Protein AF-A0A1V2LUN6-F1 (afdb_monomer)

Solvent-accessible surface area (backbone atoms only — not comparable to full-atom values): 18815 Å² total; per-residue (Å²): 131,56,58,69,57,52,52,53,51,55,50,52,64,47,62,50,84,57,103,71,59,66,76,79,52,73,69,54,52,42,54,49,41,72,69,35,51,93,45,39,68,64,52,46,60,59,42,63,78,78,48,79,84,46,74,66,47,51,52,52,54,56,70,62,39,87,46,67,69,52,40,52,53,49,52,50,50,35,55,78,66,47,43,57,61,49,49,68,56,48,30,50,50,46,50,50,28,48,76,67,71,34,41,67,63,39,48,54,52,51,51,58,52,52,64,74,57,75,86,69,86,86,81,82,86,74,98,68,80,97,75,86,82,85,76,70,64,59,46,64,73,60,50,49,52,53,49,52,49,50,49,73,74,48,77,83,66,85,74,84,70,85,80,78,72,91,60,78,38,43,64,44,51,33,55,50,47,65,66,37,56,74,70,52,34,54,54,50,48,52,50,28,58,76,70,70,50,49,44,39,66,48,44,49,49,61,40,60,80,71,56,59,53,76,54,47,33,60,55,41,47,36,46,65,76,8,47,70,59,47,55,51,51,51,55,48,39,70,37,84,93,44,76,25,74,68,45,50,75,52,47,64,93,64,95,41,73,65,58,55,52,47,53,48,49,55,55,48,50,60,36,49,57,52,37,74,82,40,100,50,60,64,71,45,52,54,46,32,51,56,37,49,51,52,54,52,54,51,42,35,74,77,63,79,40,71,83,90,43,91,63,66,60,56,63,77,76,107

pLDDT: mean 75.13, std 18.51, range [31.98, 96.19]

Structure (mmCIF, N/CA/C/O backbone):
data_AF-A0A1V2LUN6-F1
#
_entry.id   AF-A0A1V2LUN6-F1
#
loop_
_atom_site.group_PDB
_atom_site.id
_atom_site.type_symbol
_atom_site.label_atom_id
_atom_site.label_alt_id
_atom_site.label_comp_id
_atom_site.label_asym_id
_atom_site.label_entity_id
_atom_site.label_seq_id
_atom_site.pdbx_PDB_ins_code
_atom_site.Cartn_x
_atom_site.Cartn_y
_atom_site.Cartn_z
_atom_site.occupancy
_atom_site.B_iso_or_equiv
_atom_site.auth_seq_id
_atom_site.auth_comp_id
_atom_site.auth_asym_id
_atom_site.auth_atom_id
_atom_site.pdbx_PDB_model_num
ATOM 1 N N . MET A 1 1 ? 11.572 20.649 -30.653 1.00 64.19 1 MET A N 1
ATOM 2 C CA . MET A 1 1 ? 11.922 19.323 -31.191 1.00 64.19 1 MET A CA 1
ATOM 3 C C . MET A 1 1 ? 10.879 18.353 -30.680 1.00 64.19 1 MET A C 1
ATOM 5 O O . MET A 1 1 ? 10.645 18.338 -29.474 1.00 64.19 1 MET A O 1
ATOM 9 N N . SER A 1 2 ? 10.177 17.657 -31.567 1.00 84.38 2 SER A N 1
ATOM 10 C CA . SER A 1 2 ? 9.172 16.668 -31.167 1.00 84.38 2 SER A CA 1
ATOM 11 C C . SER A 1 2 ? 9.845 15.475 -30.476 1.00 84.38 2 SER A C 1
ATOM 13 O O . SER A 1 2 ? 11.037 15.225 -30.663 1.00 84.38 2 SER A O 1
ATOM 15 N N . LYS A 1 3 ? 9.105 14.717 -29.661 1.00 83.81 3 LYS A N 1
ATOM 16 C CA . LYS A 1 3 ? 9.668 13.525 -29.005 1.00 83.81 3 LYS A CA 1
ATOM 17 C C . LYS A 1 3 ? 10.112 12.452 -30.008 1.00 83.81 3 LYS A C 1
ATOM 19 O O . LYS A 1 3 ? 11.124 11.794 -29.787 1.00 83.81 3 LYS A O 1
ATOM 24 N N . SER A 1 4 ? 9.427 12.357 -31.151 1.00 85.19 4 SER A N 1
ATOM 25 C CA . SER A 1 4 ? 9.839 11.500 -32.269 1.00 85.19 4 SER A CA 1
ATOM 26 C C . SER A 1 4 ? 11.165 11.962 -32.882 1.00 85.19 4 SER A C 1
ATOM 28 O O . SER A 1 4 ? 12.032 11.140 -33.145 1.00 85.19 4 SER A O 1
ATOM 30 N N . GLU A 1 5 ? 11.373 13.273 -33.044 1.00 86.62 5 GLU A N 1
ATOM 31 C CA . GLU A 1 5 ? 12.659 13.820 -33.509 1.00 86.62 5 GLU A CA 1
ATOM 32 C C . GLU A 1 5 ? 13.792 13.581 -32.500 1.00 86.62 5 GLU A C 1
ATOM 34 O O . GLU A 1 5 ? 14.932 13.364 -32.902 1.00 86.62 5 GLU A O 1
ATOM 39 N N . ILE A 1 6 ? 13.500 13.617 -31.191 1.00 86.12 6 ILE A N 1
ATOM 40 C CA . ILE A 1 6 ? 14.472 13.259 -30.144 1.00 86.12 6 ILE A CA 1
ATOM 41 C C . ILE A 1 6 ? 14.877 11.790 -30.288 1.00 86.12 6 ILE A C 1
ATOM 43 O O . ILE A 1 6 ? 16.068 11.490 -30.260 1.00 86.12 6 ILE A O 1
ATOM 47 N N . TYR A 1 7 ? 13.905 10.891 -30.460 1.00 88.88 7 TYR A N 1
ATOM 48 C CA . TYR A 1 7 ? 14.147 9.458 -30.615 1.00 88.88 7 TYR A CA 1
ATOM 49 C C . TYR A 1 7 ? 15.077 9.152 -31.790 1.00 88.88 7 TYR A C 1
ATOM 51 O O . TYR A 1 7 ? 16.134 8.552 -31.587 1.00 88.88 7 TYR A O 1
ATOM 59 N N . GLU A 1 8 ? 14.730 9.637 -32.984 1.00 89.75 8 GLU A N 1
ATOM 60 C CA . GLU A 1 8 ? 15.511 9.382 -34.196 1.00 89.75 8 GLU A CA 1
ATOM 61 C C . GLU A 1 8 ? 16.928 9.949 -34.083 1.00 89.75 8 GLU A C 1
ATOM 63 O O . GLU A 1 8 ? 17.898 9.230 -34.311 1.00 89.75 8 GLU A O 1
ATOM 68 N N . LYS A 1 9 ? 17.090 11.190 -33.601 1.00 86.88 9 LYS A N 1
ATOM 69 C CA . LYS A 1 9 ? 18.425 11.785 -33.419 1.00 86.88 9 LYS A CA 1
ATOM 70 C C . LYS A 1 9 ? 19.295 11.010 -32.434 1.00 86.88 9 LYS A C 1
ATOM 72 O O . LYS A 1 9 ? 20.497 10.871 -32.648 1.00 86.88 9 LYS A O 1
ATOM 77 N N . VAL A 1 10 ? 18.720 10.508 -31.340 1.00 86.62 10 VAL A N 1
ATOM 78 C CA . VAL A 1 10 ? 19.463 9.693 -30.366 1.00 86.62 10 VAL A CA 1
ATOM 79 C C . VAL A 1 10 ? 19.908 8.370 -31.000 1.00 86.62 10 VAL A C 1
ATOM 81 O O . VAL A 1 10 ? 21.040 7.935 -30.764 1.00 86.62 10 VAL A O 1
ATOM 84 N N . LEU A 1 11 ? 19.066 7.751 -31.836 1.00 87.06 11 LEU A N 1
ATOM 85 C CA . LEU A 1 11 ? 19.434 6.552 -32.589 1.00 87.06 11 LEU A CA 1
ATOM 86 C C . LEU A 1 11 ? 20.494 6.832 -33.657 1.00 87.06 11 LEU A C 1
ATOM 88 O O . LEU A 1 11 ? 21.428 6.042 -33.773 1.00 87.06 11 LEU A O 1
ATOM 92 N N . GLU A 1 12 ? 20.410 7.951 -34.377 1.00 86.69 12 GLU A N 1
ATOM 93 C CA . GLU A 1 12 ? 21.417 8.388 -35.352 1.00 86.69 12 GLU A CA 1
ATOM 94 C C . GLU A 1 12 ? 22.785 8.589 -34.691 1.00 86.69 12 GLU A C 1
ATOM 96 O O . GLU A 1 12 ? 23.781 8.033 -35.155 1.00 86.69 12 GLU A O 1
ATOM 101 N N . ILE A 1 13 ? 22.832 9.302 -33.557 1.00 82.75 13 ILE A N 1
ATOM 102 C CA . ILE A 1 13 ? 24.057 9.509 -32.766 1.00 82.75 13 ILE A CA 1
ATOM 103 C C . ILE A 1 13 ? 24.650 8.164 -32.323 1.00 82.75 13 ILE A C 1
ATOM 105 O O . ILE A 1 13 ? 25.866 7.972 -32.360 1.00 82.75 13 ILE A O 1
ATOM 109 N N . ARG A 1 14 ? 23.801 7.210 -31.927 1.00 78.75 14 ARG A N 1
ATOM 110 C CA . ARG A 1 14 ? 24.228 5.857 -31.546 1.00 78.75 14 ARG A CA 1
ATOM 111 C C . ARG A 1 14 ? 24.680 5.018 -32.747 1.00 78.75 14 ARG A C 1
ATOM 113 O O . ARG A 1 14 ? 25.556 4.170 -32.594 1.00 78.75 14 ARG A O 1
ATOM 120 N N . ALA A 1 15 ? 24.099 5.238 -33.923 1.00 76.31 15 ALA A N 1
ATOM 121 C CA . ALA A 1 15 ? 24.387 4.502 -35.150 1.00 76.31 15 ALA A CA 1
ATOM 122 C C . ALA A 1 15 ? 25.680 4.950 -35.850 1.00 76.31 15 ALA A C 1
ATOM 124 O O . ALA A 1 15 ? 26.105 4.277 -36.793 1.00 76.31 15 ALA A O 1
ATOM 125 N N . VAL A 1 16 ? 26.320 6.040 -35.401 1.00 73.75 16 VAL A N 1
ATOM 126 C CA . VAL A 1 16 ? 27.603 6.509 -35.943 1.00 73.75 16 VAL A CA 1
ATOM 127 C C . VAL A 1 16 ? 28.640 5.385 -35.864 1.00 73.75 16 VAL A C 1
ATOM 129 O O . VAL A 1 16 ? 29.137 5.016 -34.797 1.00 73.75 16 VAL A O 1
ATOM 132 N N . LYS A 1 17 ? 28.964 4.823 -37.032 1.00 53.59 17 LYS A N 1
ATOM 133 C CA . LYS A 1 17 ? 29.963 3.766 -37.190 1.00 53.59 17 LYS A CA 1
ATOM 134 C C . LYS A 1 17 ? 31.358 4.388 -37.153 1.00 53.59 17 LYS A C 1
ATOM 136 O O . LYS A 1 17 ? 31.702 5.213 -37.991 1.00 53.59 17 LYS A O 1
ATOM 141 N N . GLY A 1 18 ? 32.166 3.959 -36.192 1.00 63.72 18 GLY A N 1
ATOM 142 C CA . GLY A 1 18 ? 33.572 4.328 -36.044 1.00 63.72 18 GLY A CA 1
ATOM 143 C C . GLY A 1 18 ? 34.314 3.283 -35.205 1.00 63.72 18 GLY A C 1
ATOM 144 O O . GLY A 1 18 ? 33.678 2.365 -34.681 1.00 63.72 18 GLY A O 1
ATOM 145 N N . PRO A 1 19 ? 35.642 3.402 -35.031 1.00 60.81 19 PRO A N 1
ATOM 146 C CA . PRO A 1 19 ? 36.449 2.414 -34.302 1.00 60.81 19 PRO A CA 1
ATOM 147 C C . PRO A 1 19 ? 36.067 2.273 -32.815 1.00 60.81 19 PRO A C 1
ATOM 149 O O . PRO A 1 19 ? 36.469 1.310 -32.166 1.00 60.81 19 PRO A O 1
ATOM 152 N N . LYS A 1 20 ? 35.275 3.208 -32.268 1.00 64.62 20 LYS A N 1
ATOM 153 C CA . LYS A 1 20 ? 34.679 3.146 -30.926 1.00 64.62 20 LYS A CA 1
ATOM 154 C C . LYS A 1 20 ? 33.191 3.524 -31.001 1.00 64.62 20 LYS A C 1
ATOM 156 O O . LYS A 1 20 ? 32.881 4.708 -30.883 1.00 64.62 20 LYS A O 1
ATOM 161 N N . PRO A 1 21 ? 32.272 2.567 -31.226 1.00 69.75 21 PRO A N 1
ATOM 162 C CA . PRO A 1 21 ? 30.840 2.858 -31.197 1.00 69.75 21 PRO A CA 1
ATOM 163 C C . PRO A 1 21 ? 30.435 3.383 -29.814 1.00 69.75 21 PRO A C 1
ATOM 165 O O . PRO A 1 21 ? 30.920 2.893 -28.788 1.00 69.75 21 PRO A O 1
ATOM 168 N N . LEU A 1 22 ? 29.554 4.386 -29.783 1.00 75.69 22 LEU A N 1
ATOM 169 C CA . LEU A 1 22 ? 29.079 4.995 -28.544 1.00 75.69 22 LEU A CA 1
ATOM 170 C C . LEU A 1 22 ? 28.235 3.982 -27.756 1.00 75.69 22 LEU A C 1
ATOM 172 O O . LEU A 1 22 ? 27.120 3.646 -28.151 1.00 75.69 22 LEU A O 1
ATOM 176 N N . LYS A 1 23 ? 28.763 3.504 -26.626 1.00 78.50 23 LYS A N 1
ATOM 177 C CA . LYS A 1 23 ? 28.015 2.675 -25.674 1.00 78.50 23 LYS A CA 1
ATOM 178 C C . LYS A 1 23 ? 27.278 3.570 -24.693 1.00 78.50 23 LYS A C 1
ATOM 180 O O . LYS A 1 23 ? 27.888 4.439 -24.071 1.00 78.50 23 LYS A O 1
ATOM 185 N N . PHE A 1 24 ? 25.982 3.346 -24.530 1.00 83.25 24 PHE A N 1
ATOM 186 C CA . PHE A 1 24 ? 25.195 4.119 -23.581 1.00 83.25 24 PHE A CA 1
ATOM 187 C C . PHE A 1 24 ? 25.401 3.558 -22.174 1.00 83.25 24 PHE A C 1
ATOM 189 O O . PHE A 1 24 ? 25.200 2.372 -21.917 1.00 83.25 24 PHE A O 1
ATOM 196 N N . VAL A 1 25 ? 25.787 4.427 -21.240 1.00 80.62 25 VAL A N 1
ATOM 197 C CA . VAL A 1 25 ? 25.819 4.091 -19.809 1.00 80.62 25 VAL A CA 1
ATOM 198 C C . VAL A 1 25 ? 24.403 4.149 -19.213 1.00 80.62 25 VAL A C 1
ATOM 200 O O . VAL A 1 25 ? 23.530 4.800 -19.793 1.00 80.62 25 VAL A O 1
ATOM 203 N N . PRO A 1 26 ? 24.141 3.545 -18.034 1.00 77.31 26 PRO A N 1
ATOM 204 C CA . PRO A 1 26 ? 22.802 3.537 -17.435 1.00 77.31 26 PRO A CA 1
ATOM 205 C C . PRO A 1 26 ? 22.148 4.918 -17.299 1.00 77.31 26 PRO A C 1
ATOM 207 O O . PRO A 1 26 ? 20.957 5.059 -17.557 1.00 77.31 26 PRO A O 1
ATOM 210 N N . ALA A 1 27 ? 22.917 5.959 -16.967 1.00 79.31 27 ALA A N 1
ATOM 211 C CA . ALA A 1 27 ? 22.397 7.324 -16.880 1.00 79.31 27 ALA A CA 1
ATOM 212 C C . ALA A 1 27 ? 21.860 7.842 -18.228 1.00 79.31 27 ALA A C 1
ATOM 214 O O . ALA A 1 27 ? 20.814 8.483 -18.261 1.00 79.31 27 ALA A O 1
ATOM 215 N N . MET A 1 28 ? 22.526 7.519 -19.341 1.00 84.75 28 MET A N 1
ATOM 216 C CA . MET A 1 28 ? 22.087 7.924 -20.681 1.00 84.75 28 MET A CA 1
ATOM 217 C C . MET A 1 28 ? 20.801 7.202 -21.085 1.00 84.75 28 MET A C 1
ATOM 219 O O . MET A 1 28 ? 19.885 7.836 -21.601 1.00 84.75 28 MET A O 1
ATOM 223 N N . TRP A 1 29 ? 20.695 5.903 -20.786 1.00 86.00 29 TRP A N 1
ATOM 224 C CA . TRP A 1 29 ? 19.463 5.137 -20.999 1.00 86.00 29 TRP A CA 1
ATOM 225 C C . TRP A 1 29 ? 18.291 5.688 -20.192 1.00 86.00 29 TRP A C 1
ATOM 227 O O . TRP A 1 29 ? 17.192 5.843 -20.717 1.00 86.00 29 TRP A O 1
ATOM 237 N N . ASN A 1 30 ? 18.539 6.043 -18.934 1.00 82.19 30 ASN A N 1
ATOM 238 C CA . ASN A 1 30 ? 17.531 6.640 -18.071 1.00 82.19 30 ASN A CA 1
ATOM 239 C C . ASN A 1 30 ? 17.085 8.014 -18.589 1.00 82.19 30 ASN A C 1
ATOM 241 O O . ASN A 1 30 ? 15.888 8.274 -18.655 1.00 82.19 30 ASN A O 1
ATOM 245 N N . CYS A 1 31 ? 18.016 8.864 -19.034 1.00 85.06 31 CYS A N 1
ATOM 246 C CA . CYS A 1 31 ? 17.668 10.118 -19.701 1.00 85.06 31 CYS A CA 1
ATOM 247 C C . CYS A 1 31 ? 16.823 9.869 -20.953 1.00 85.06 31 CYS A C 1
ATOM 249 O O . CYS A 1 31 ? 15.827 10.561 -21.153 1.00 85.06 31 CYS A O 1
ATOM 251 N N . PHE A 1 32 ? 17.177 8.873 -21.767 1.00 88.12 32 PHE A N 1
ATOM 252 C CA . PHE A 1 32 ? 16.434 8.561 -22.983 1.00 88.12 32 PHE A CA 1
ATOM 253 C C . PHE A 1 32 ? 14.991 8.130 -22.676 1.00 88.12 32 PHE A C 1
ATOM 255 O O . PHE A 1 32 ? 14.049 8.691 -23.237 1.00 88.12 32 PHE A O 1
ATOM 262 N N . LEU A 1 33 ? 14.812 7.217 -21.716 1.00 87.31 33 LEU A N 1
ATOM 263 C CA . LEU A 1 33 ? 13.496 6.750 -21.266 1.00 87.31 33 LEU A CA 1
ATOM 264 C C . LEU A 1 33 ? 12.636 7.864 -20.662 1.00 87.31 33 LEU A C 1
ATOM 266 O O . LEU A 1 33 ? 11.434 7.893 -20.900 1.00 87.31 33 LEU A O 1
ATOM 270 N N . THR A 1 34 ? 13.231 8.788 -19.905 1.00 86.75 34 THR A N 1
ATOM 271 C CA . THR A 1 34 ? 12.498 9.916 -19.310 1.00 86.75 34 THR A CA 1
ATOM 272 C C . THR A 1 34 ? 11.969 10.888 -20.366 1.00 86.75 34 THR A C 1
ATOM 274 O O . THR A 1 34 ? 10.881 11.435 -20.202 1.00 86.75 34 THR A O 1
ATOM 277 N N . HIS A 1 35 ? 12.716 11.118 -21.450 1.00 87.38 35 HIS A N 1
ATOM 278 C CA . HIS A 1 35 ? 12.334 12.098 -22.475 1.00 87.38 35 HIS A CA 1
ATOM 279 C C . HIS A 1 35 ? 11.425 11.514 -23.564 1.00 87.38 35 HIS A C 1
ATOM 281 O O . HIS A 1 35 ? 10.630 12.258 -24.143 1.00 87.38 35 HIS A O 1
ATOM 287 N N . VAL A 1 36 ? 11.511 10.204 -23.824 1.00 88.94 36 VAL A N 1
ATOM 288 C CA . VAL A 1 36 ? 10.685 9.505 -24.825 1.00 88.94 36 VAL A CA 1
ATOM 289 C C . VAL A 1 36 ? 10.005 8.266 -24.213 1.00 88.94 36 VAL A C 1
ATOM 291 O O . VAL A 1 36 ? 10.244 7.133 -24.646 1.00 88.94 36 VAL A O 1
ATOM 294 N N . PRO A 1 37 ? 9.159 8.441 -23.180 1.00 83.75 37 PRO A N 1
ATOM 295 C CA . PRO A 1 37 ? 8.541 7.321 -22.475 1.00 83.75 37 PRO A CA 1
ATOM 296 C C . PRO A 1 37 ? 7.609 6.493 -23.362 1.00 83.75 37 PRO A C 1
ATOM 298 O O . PRO A 1 37 ? 7.467 5.296 -23.140 1.00 83.75 37 PRO A O 1
ATOM 301 N N . GLU A 1 38 ? 7.000 7.069 -24.399 1.00 84.00 38 GLU A N 1
ATOM 302 C CA . GLU A 1 38 ? 6.158 6.341 -25.358 1.00 84.00 38 GLU A CA 1
ATOM 303 C C . GLU A 1 38 ? 6.924 5.274 -26.159 1.00 84.00 38 GLU A C 1
ATOM 305 O O . GLU A 1 38 ? 6.328 4.319 -26.645 1.00 84.00 38 GLU A O 1
ATOM 310 N N . LYS A 1 39 ? 8.254 5.393 -26.247 1.00 86.50 39 LYS A N 1
ATOM 311 C CA . LYS A 1 39 ? 9.140 4.424 -26.905 1.00 86.50 39 LYS A CA 1
ATOM 312 C C . LYS A 1 39 ? 9.804 3.465 -25.915 1.00 86.50 39 LYS A C 1
ATOM 314 O O . LYS A 1 39 ? 10.775 2.798 -26.271 1.00 86.50 39 LYS A O 1
ATOM 319 N N . SER A 1 40 ? 9.300 3.362 -24.679 1.00 84.94 40 SER A N 1
ATOM 320 C CA . SER A 1 40 ? 9.956 2.594 -23.611 1.00 84.94 40 SER A CA 1
ATOM 321 C C . SER A 1 40 ? 10.256 1.150 -24.001 1.00 84.94 40 SER A C 1
ATOM 323 O O . SER A 1 40 ? 11.328 0.663 -23.677 1.00 84.94 40 SER A O 1
ATOM 325 N N . GLU A 1 41 ? 9.365 0.459 -24.713 1.00 80.25 41 GLU A N 1
ATOM 326 C CA . GLU A 1 41 ? 9.599 -0.931 -25.130 1.00 80.25 41 GLU A CA 1
ATOM 327 C C . GLU A 1 41 ? 10.763 -1.071 -26.116 1.00 80.25 41 GLU A C 1
ATOM 329 O O . GLU A 1 41 ? 11.606 -1.959 -25.967 1.00 80.25 41 GLU A O 1
ATOM 334 N N . GLU A 1 42 ? 10.831 -0.194 -27.119 1.00 85.94 42 GLU A N 1
ATOM 335 C CA . GLU A 1 42 ? 11.919 -0.175 -28.098 1.00 85.94 42 GLU A CA 1
ATOM 336 C C . GLU A 1 42 ? 13.247 0.166 -27.411 1.00 85.94 42 GLU A C 1
ATOM 338 O O . GLU A 1 42 ? 14.243 -0.540 -27.583 1.00 85.94 42 GLU A O 1
ATOM 343 N N . ILE A 1 43 ? 13.237 1.182 -26.544 1.00 87.06 43 ILE A N 1
ATOM 344 C CA . ILE A 1 43 ? 14.409 1.597 -25.770 1.00 87.06 43 ILE A CA 1
ATOM 345 C C . ILE A 1 43 ? 14.867 0.472 -24.833 1.00 87.06 43 ILE A C 1
ATOM 347 O O . ILE A 1 43 ? 16.056 0.167 -24.782 1.00 87.06 43 ILE A O 1
ATOM 351 N N . LEU A 1 44 ? 13.948 -0.206 -24.140 1.00 81.31 44 LEU A N 1
ATOM 352 C CA . LEU A 1 44 ? 14.260 -1.332 -23.257 1.00 81.31 44 LEU A CA 1
ATOM 353 C C . LEU A 1 44 ? 14.841 -2.521 -24.022 1.00 81.31 44 LEU A C 1
ATOM 355 O O . LEU A 1 44 ? 15.772 -3.151 -23.525 1.00 81.31 44 LEU A O 1
ATOM 359 N N . LYS A 1 45 ? 14.358 -2.816 -25.236 1.00 81.44 45 LYS A N 1
ATOM 360 C CA . LYS A 1 45 ? 14.940 -3.856 -26.105 1.00 81.44 45 LYS A CA 1
ATOM 361 C C . LYS A 1 45 ? 16.381 -3.530 -26.496 1.00 81.44 45 LYS A C 1
ATOM 363 O O . LYS A 1 45 ? 17.220 -4.431 -26.523 1.00 81.44 45 LYS A O 1
ATOM 368 N N . LEU A 1 46 ? 16.674 -2.263 -26.794 1.00 84.12 46 LEU A N 1
ATOM 369 C CA . LEU A 1 46 ? 18.033 -1.808 -27.097 1.00 84.12 46 LEU A CA 1
ATOM 370 C C . LEU A 1 46 ? 18.929 -1.873 -25.857 1.00 84.12 46 LEU A C 1
ATOM 372 O O . LEU A 1 46 ? 20.015 -2.448 -25.914 1.00 84.12 46 LEU A O 1
ATOM 376 N N . MET A 1 47 ? 18.434 -1.353 -24.735 1.00 82.19 47 MET A N 1
ATOM 377 C CA . MET A 1 47 ? 19.124 -1.326 -23.451 1.00 82.19 47 MET A CA 1
ATOM 378 C C . MET A 1 47 ? 19.449 -2.738 -22.952 1.00 82.19 47 MET A C 1
ATOM 380 O O . MET A 1 47 ? 20.564 -2.994 -22.515 1.00 82.19 47 MET A O 1
ATOM 384 N N . ALA A 1 48 ? 18.505 -3.675 -23.060 1.00 73.06 48 ALA A N 1
ATOM 385 C CA . ALA A 1 48 ? 18.622 -5.038 -22.546 1.00 73.06 48 ALA A CA 1
ATOM 386 C C . ALA A 1 48 ? 19.747 -5.869 -23.184 1.00 73.06 48 ALA A C 1
ATOM 388 O O . ALA A 1 48 ? 20.105 -6.910 -22.630 1.00 73.06 48 ALA A O 1
ATOM 389 N N . LYS A 1 49 ? 20.264 -5.450 -24.349 1.00 72.38 49 LYS A N 1
ATOM 390 C CA . LYS A 1 49 ? 21.435 -6.057 -25.003 1.00 72.38 49 LYS A CA 1
ATOM 391 C C . LYS A 1 49 ? 22.761 -5.527 -24.451 1.00 72.38 49 LYS A C 1
ATOM 393 O O . LYS A 1 49 ? 23.795 -6.139 -24.689 1.00 72.38 49 LYS A O 1
ATOM 398 N N . GLU A 1 50 ? 22.735 -4.397 -23.750 1.00 73.25 50 GLU A N 1
ATOM 399 C CA . GLU A 1 50 ? 23.928 -3.673 -23.304 1.00 73.25 50 GLU A CA 1
ATOM 400 C C . GLU A 1 50 ? 24.069 -3.647 -21.781 1.00 73.25 50 GLU A C 1
ATOM 402 O O . GLU A 1 50 ? 25.179 -3.789 -21.272 1.00 73.25 50 GLU A O 1
ATOM 407 N N . ILE A 1 51 ? 22.963 -3.472 -21.052 1.00 71.25 51 ILE A N 1
ATOM 408 C CA . ILE A 1 51 ? 22.946 -3.352 -19.592 1.00 71.25 51 ILE A CA 1
ATOM 409 C C . ILE A 1 51 ? 21.726 -4.048 -18.970 1.00 71.25 51 ILE A C 1
ATOM 411 O O . ILE A 1 51 ? 20.690 -4.252 -19.608 1.00 71.25 51 ILE A O 1
ATOM 415 N N . GLY A 1 52 ? 21.846 -4.391 -17.686 1.00 68.94 52 GLY A N 1
ATOM 416 C CA . GLY A 1 52 ? 20.725 -4.865 -16.872 1.00 68.94 52 GLY A CA 1
ATOM 417 C C . GLY A 1 52 ? 19.740 -3.747 -16.511 1.00 68.94 52 GLY A C 1
ATOM 418 O O . GLY A 1 52 ? 20.075 -2.562 -16.553 1.00 68.94 52 GLY A O 1
ATOM 419 N N . LEU A 1 53 ? 18.520 -4.130 -16.120 1.00 72.38 53 LEU A N 1
ATOM 420 C CA . LEU A 1 53 ? 17.534 -3.194 -15.577 1.00 72.38 53 LEU A CA 1
ATOM 421 C C . LEU A 1 53 ? 18.034 -2.619 -14.250 1.00 72.38 53 LEU A C 1
ATOM 423 O O . LEU A 1 53 ? 18.271 -3.354 -13.293 1.00 72.38 53 LEU A O 1
ATOM 427 N N . THR A 1 54 ? 18.169 -1.295 -14.182 1.00 77.19 54 THR A N 1
ATOM 428 C CA . THR A 1 54 ? 18.461 -0.611 -12.918 1.00 77.19 54 THR A CA 1
ATOM 429 C C . THR A 1 54 ? 17.170 -0.255 -12.189 1.00 77.19 54 THR A C 1
ATOM 431 O O . THR A 1 54 ? 16.110 -0.140 -12.802 1.00 77.19 54 THR A O 1
ATOM 434 N N . ARG A 1 55 ? 17.257 -0.022 -10.874 1.00 76.19 55 ARG A N 1
ATOM 435 C CA . ARG A 1 55 ? 16.124 0.438 -10.053 1.00 76.19 55 ARG A CA 1
ATOM 436 C C . ARG A 1 55 ? 15.452 1.685 -10.623 1.00 76.19 55 ARG A C 1
ATOM 438 O O . ARG A 1 55 ? 14.233 1.738 -10.712 1.00 76.19 55 ARG A O 1
ATOM 445 N N . PHE A 1 56 ? 16.255 2.660 -11.043 1.00 81.50 56 PHE A N 1
ATOM 446 C CA . PHE A 1 56 ? 15.757 3.909 -11.615 1.00 81.50 56 PHE A CA 1
ATOM 447 C C . PHE A 1 56 ? 15.076 3.680 -12.969 1.00 81.50 56 PHE A C 1
ATOM 449 O O . PHE A 1 56 ? 14.039 4.267 -13.250 1.00 81.50 56 PHE A O 1
ATOM 456 N N . THR A 1 57 ? 15.612 2.767 -13.784 1.00 82.38 57 THR A N 1
ATOM 457 C CA . THR A 1 57 ? 14.971 2.352 -15.037 1.00 82.38 57 THR A CA 1
ATOM 458 C C . THR A 1 57 ? 13.598 1.735 -14.771 1.00 82.38 57 THR A C 1
ATOM 460 O O . THR A 1 57 ? 12.625 2.131 -15.403 1.00 82.38 57 THR A O 1
ATOM 463 N N . ALA A 1 58 ? 13.502 0.805 -13.815 1.00 83.12 58 ALA A N 1
ATOM 464 C CA . ALA A 1 58 ? 12.232 0.185 -13.441 1.00 83.12 58 ALA A CA 1
ATOM 465 C C . ALA A 1 58 ? 11.219 1.227 -12.945 1.00 83.12 58 ALA A C 1
ATOM 467 O O . ALA A 1 58 ? 10.071 1.216 -13.375 1.00 83.12 58 ALA A O 1
ATOM 468 N N . GLU A 1 59 ? 11.654 2.172 -12.109 1.00 86.44 59 GLU A N 1
ATOM 469 C CA . GLU A 1 59 ? 10.821 3.279 -11.633 1.00 86.44 59 GLU A CA 1
ATOM 470 C C . GLU A 1 59 ? 10.288 4.145 -12.787 1.00 86.44 59 GLU A C 1
ATOM 472 O O . GLU A 1 59 ? 9.090 4.425 -12.830 1.00 86.44 59 GLU A O 1
ATOM 477 N N . ILE A 1 60 ? 11.130 4.522 -13.759 1.00 86.81 60 ILE A N 1
ATOM 478 C CA . ILE A 1 60 ? 10.689 5.280 -14.942 1.00 86.81 60 ILE A CA 1
ATOM 479 C C . ILE A 1 60 ? 9.630 4.497 -15.721 1.00 86.81 60 ILE A C 1
ATOM 481 O O . ILE A 1 60 ? 8.586 5.051 -16.062 1.00 86.81 60 ILE A O 1
ATOM 485 N N . VAL A 1 61 ? 9.884 3.221 -16.015 1.00 88.44 61 VAL A N 1
ATOM 486 C CA . VAL A 1 61 ? 8.989 2.420 -16.862 1.00 88.44 61 VAL A CA 1
ATOM 487 C C . VAL A 1 61 ? 7.655 2.173 -16.160 1.00 88.44 61 VAL A C 1
ATOM 489 O O . VAL A 1 61 ? 6.610 2.350 -16.777 1.00 88.44 61 VAL A O 1
ATOM 492 N N . LEU A 1 62 ? 7.672 1.859 -14.861 1.00 89.69 62 LEU A N 1
ATOM 493 C CA . LEU A 1 62 ? 6.457 1.698 -14.062 1.00 89.69 62 LEU A CA 1
ATOM 494 C C . LEU A 1 62 ? 5.652 3.000 -13.987 1.00 89.69 62 LEU A C 1
ATOM 496 O O . LEU A 1 62 ? 4.440 2.975 -14.181 1.00 89.69 62 LEU A O 1
ATOM 500 N N . ASN A 1 63 ? 6.301 4.148 -13.762 1.00 90.25 63 ASN A N 1
ATOM 501 C CA . ASN A 1 63 ? 5.619 5.446 -13.721 1.00 90.25 63 ASN A CA 1
ATOM 502 C C . ASN A 1 63 ? 4.943 5.793 -15.053 1.00 90.25 63 ASN A C 1
ATOM 504 O O . ASN A 1 63 ? 3.832 6.324 -15.045 1.00 90.25 63 ASN A O 1
ATOM 508 N N . ASN A 1 64 ? 5.579 5.440 -16.171 1.00 88.50 64 ASN A N 1
ATOM 509 C CA . ASN A 1 64 ? 5.065 5.676 -17.519 1.00 88.50 64 ASN A CA 1
ATOM 510 C C . ASN A 1 64 ? 4.153 4.558 -18.048 1.00 88.50 64 ASN A C 1
ATOM 512 O O . ASN A 1 64 ? 3.685 4.653 -19.181 1.00 88.50 64 ASN A O 1
ATOM 516 N N . ALA A 1 65 ? 3.878 3.514 -17.259 1.00 89.19 65 ALA A N 1
ATOM 517 C CA . ALA A 1 65 ? 2.822 2.568 -17.586 1.00 89.19 65 ALA A CA 1
ATOM 518 C C . ALA A 1 65 ? 1.470 3.291 -17.486 1.00 89.19 65 ALA A C 1
ATOM 520 O O . ALA A 1 65 ? 1.052 3.702 -16.398 1.00 89.19 65 ALA A O 1
ATOM 521 N N . ASP A 1 66 ? 0.836 3.476 -18.640 1.00 90.25 66 ASP A N 1
ATOM 522 C CA . ASP A 1 66 ? -0.422 4.193 -18.878 1.00 90.25 66 ASP A CA 1
ATOM 523 C C . ASP A 1 66 ? -1.631 3.257 -19.030 1.00 90.25 66 ASP A C 1
ATOM 525 O O . ASP A 1 66 ? -2.772 3.710 -19.022 1.00 90.25 66 ASP A O 1
ATOM 529 N N . SER A 1 67 ? -1.392 1.950 -19.107 1.00 91.50 67 SER A N 1
ATOM 530 C CA . SER A 1 67 ? -2.409 0.900 -19.108 1.00 91.50 67 SER A CA 1
ATOM 531 C C . SER A 1 67 ? -1.990 -0.268 -18.217 1.00 91.50 67 SER A C 1
ATOM 533 O O . SER A 1 67 ? -0.800 -0.470 -17.944 1.00 91.50 67 SER A O 1
ATOM 535 N N . PHE A 1 68 ? -2.974 -1.059 -17.782 1.00 88.75 68 PHE A N 1
ATOM 536 C CA . PHE A 1 68 ? -2.717 -2.259 -16.988 1.00 88.75 68 PHE A CA 1
ATOM 537 C C . PHE A 1 68 ? -1.915 -3.305 -17.777 1.00 88.75 68 PHE A C 1
ATOM 539 O O . PHE A 1 68 ? -0.967 -3.870 -17.241 1.00 88.75 68 PHE A O 1
ATOM 546 N N . ASP A 1 69 ? -2.192 -3.479 -19.071 1.00 88.56 69 ASP A N 1
ATOM 547 C CA . ASP A 1 69 ? -1.431 -4.396 -19.930 1.00 88.56 69 ASP A CA 1
ATOM 548 C C . ASP A 1 69 ? 0.048 -4.004 -19.999 1.00 88.56 69 ASP A C 1
ATOM 550 O O . ASP A 1 69 ? 0.941 -4.841 -19.860 1.00 88.56 69 ASP A O 1
ATOM 554 N N . ARG A 1 70 ? 0.334 -2.703 -20.131 1.00 86.31 70 ARG A N 1
ATOM 555 C CA . ARG A 1 70 ? 1.710 -2.198 -20.134 1.00 86.31 70 ARG A CA 1
ATOM 556 C C . ARG A 1 70 ? 2.400 -2.381 -18.783 1.00 86.31 70 ARG A C 1
ATOM 558 O O . ARG A 1 70 ? 3.600 -2.667 -18.746 1.00 86.31 70 ARG A O 1
ATOM 565 N N . LEU A 1 71 ? 1.663 -2.249 -17.679 1.00 87.81 71 LEU A N 1
ATOM 566 C CA . LEU A 1 71 ? 2.161 -2.591 -16.347 1.00 87.81 71 LEU A CA 1
ATOM 567 C C . LEU A 1 71 ? 2.521 -4.082 -16.273 1.00 87.81 71 LEU A C 1
ATOM 569 O O . LEU A 1 71 ? 3.644 -4.403 -15.891 1.00 87.81 71 LEU A O 1
ATOM 573 N N . CYS A 1 72 ? 1.628 -4.982 -16.690 1.00 85.06 72 CYS A N 1
ATOM 574 C CA . CYS A 1 72 ? 1.877 -6.426 -16.712 1.00 85.06 72 CYS A CA 1
ATOM 575 C C . CYS A 1 72 ? 3.091 -6.790 -17.577 1.00 85.06 72 CYS A C 1
ATOM 577 O O . CYS A 1 72 ? 3.974 -7.508 -17.113 1.00 85.06 72 CYS A O 1
ATOM 579 N N . ASN A 1 73 ? 3.203 -6.221 -18.779 1.00 81.12 73 ASN A N 1
ATOM 580 C CA . ASN A 1 73 ? 4.363 -6.412 -19.655 1.00 81.12 73 ASN A CA 1
ATOM 581 C C . ASN A 1 73 ? 5.666 -5.931 -18.998 1.00 81.12 73 ASN A C 1
ATOM 583 O O . ASN A 1 73 ? 6.706 -6.581 -19.111 1.00 81.12 73 ASN A O 1
ATOM 587 N N . THR A 1 74 ? 5.613 -4.807 -18.279 1.00 82.88 74 THR A N 1
ATOM 588 C CA . THR A 1 74 ? 6.761 -4.279 -17.528 1.00 82.88 74 THR A CA 1
ATOM 589 C C . THR A 1 74 ? 7.168 -5.225 -16.402 1.00 82.88 74 THR A C 1
ATOM 591 O O . THR A 1 74 ? 8.355 -5.506 -16.238 1.00 82.88 74 THR A O 1
ATOM 594 N N . LEU A 1 75 ? 6.200 -5.748 -15.648 1.00 82.50 75 LEU A N 1
ATOM 595 C CA . LEU A 1 75 ? 6.448 -6.696 -14.562 1.00 82.50 75 LEU A CA 1
ATOM 596 C C . LEU A 1 75 ? 7.018 -8.020 -15.080 1.00 82.50 75 LEU A C 1
ATOM 598 O O . LEU A 1 75 ? 7.966 -8.540 -14.492 1.00 82.50 75 LEU A O 1
ATOM 602 N N . GLU A 1 76 ? 6.513 -8.529 -16.204 1.00 77.81 76 GLU A N 1
ATOM 603 C CA . GLU A 1 76 ? 7.052 -9.740 -16.824 1.00 77.81 76 GLU A CA 1
ATOM 604 C C . GLU A 1 76 ? 8.473 -9.505 -17.347 1.00 77.81 76 GLU A C 1
ATOM 606 O O . GLU A 1 76 ? 9.357 -10.332 -17.138 1.00 77.81 76 GLU A O 1
ATOM 611 N N . LEU A 1 77 ? 8.757 -8.339 -17.937 1.00 76.00 77 LEU A N 1
ATOM 612 C CA . LEU A 1 77 ? 10.121 -7.978 -18.322 1.00 76.00 77 LEU A CA 1
ATOM 613 C C . LEU A 1 77 ? 11.057 -7.911 -17.106 1.00 76.00 77 LEU A C 1
ATOM 615 O O . LEU A 1 77 ? 12.180 -8.415 -17.167 1.00 76.00 77 LEU A O 1
ATOM 619 N N . MET A 1 78 ? 10.609 -7.294 -16.011 1.00 77.62 78 MET A N 1
ATOM 620 C CA . MET A 1 78 ? 11.359 -7.241 -14.755 1.00 77.62 78 MET A CA 1
ATOM 621 C C . MET A 1 78 ? 11.662 -8.656 -14.254 1.00 77.62 78 MET A C 1
ATOM 623 O O . MET A 1 78 ? 12.815 -8.952 -13.945 1.00 77.62 78 MET A O 1
ATOM 627 N N . LYS A 1 79 ? 10.676 -9.555 -14.272 1.00 71.19 79 LYS A N 1
ATOM 628 C CA . LYS A 1 79 ? 10.842 -10.970 -13.921 1.00 71.19 79 LYS A CA 1
ATOM 629 C C . LYS A 1 79 ? 11.835 -11.692 -14.837 1.00 71.19 79 LYS A C 1
ATOM 631 O O . LYS A 1 79 ? 12.783 -12.286 -14.338 1.00 71.19 79 LYS A O 1
ATOM 636 N N . LEU A 1 80 ? 11.691 -11.588 -16.160 1.00 70.56 80 LEU A N 1
ATOM 637 C CA . LEU A 1 80 ? 12.590 -12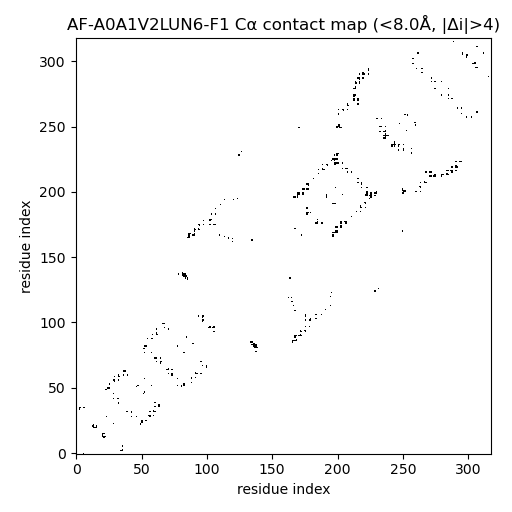.218 -17.144 1.00 70.56 80 LEU A CA 1
ATOM 638 C C . LEU A 1 80 ? 14.044 -11.754 -17.006 1.00 70.56 80 LEU A C 1
ATOM 640 O O . LEU A 1 80 ? 14.982 -12.482 -17.328 1.00 70.56 80 LEU A O 1
ATOM 644 N N . LYS A 1 81 ? 14.242 -10.518 -16.548 1.00 69.69 81 LYS A N 1
ATOM 645 C CA . LYS A 1 81 ? 15.560 -9.935 -16.288 1.00 69.69 81 LYS A CA 1
ATOM 646 C C . LYS A 1 81 ? 16.042 -10.147 -14.856 1.00 69.69 81 LYS A C 1
ATOM 648 O O . LYS A 1 81 ? 17.063 -9.568 -14.488 1.00 69.69 81 LYS A O 1
ATOM 653 N N . ASN A 1 82 ? 15.346 -10.969 -14.071 1.00 66.75 82 ASN A N 1
ATOM 654 C CA . ASN A 1 82 ? 15.631 -11.233 -12.663 1.00 66.75 82 ASN A CA 1
ATOM 655 C C . ASN A 1 82 ? 15.791 -9.935 -11.846 1.00 66.75 82 ASN A C 1
ATOM 657 O O . ASN A 1 82 ? 16.657 -9.831 -10.975 1.00 66.75 82 ASN A O 1
ATOM 661 N N . PHE A 1 83 ? 14.992 -8.912 -12.165 1.00 68.69 83 PHE A N 1
ATOM 662 C CA . PHE A 1 83 ? 15.085 -7.595 -11.552 1.00 68.69 83 PHE A CA 1
ATOM 663 C C . PHE A 1 83 ? 14.677 -7.653 -10.084 1.00 68.69 83 PHE A C 1
ATOM 665 O O . PHE A 1 83 ? 13.543 -7.971 -9.746 1.00 68.69 83 PHE A O 1
ATOM 672 N N . HIS A 1 84 ? 15.580 -7.260 -9.198 1.00 66.94 84 HIS A N 1
ATOM 673 C CA . HIS A 1 84 ? 15.298 -7.233 -7.775 1.00 66.94 84 HIS A CA 1
ATOM 674 C C . HIS A 1 84 ? 14.307 -6.118 -7.385 1.00 66.94 84 HIS A C 1
ATOM 676 O O . HIS A 1 84 ? 14.625 -4.931 -7.467 1.00 66.94 84 HIS A O 1
ATOM 682 N N . MET A 1 85 ? 13.129 -6.517 -6.898 1.00 69.88 85 MET A N 1
ATOM 683 C CA . MET A 1 85 ? 12.102 -5.612 -6.387 1.00 69.88 85 MET A CA 1
ATOM 684 C C . MET A 1 85 ? 12.350 -5.232 -4.920 1.00 69.88 85 MET A C 1
ATOM 686 O O . MET A 1 85 ? 12.375 -6.098 -4.053 1.00 69.88 85 MET A O 1
ATOM 690 N N . ASP A 1 86 ? 12.504 -3.938 -4.642 1.00 72.56 86 ASP A N 1
ATOM 691 C CA . ASP A 1 86 ? 12.571 -3.404 -3.276 1.00 72.56 86 ASP A CA 1
ATOM 692 C C . ASP A 1 86 ? 11.209 -2.866 -2.800 1.00 72.56 86 ASP A C 1
ATOM 694 O O . ASP A 1 86 ? 10.249 -2.798 -3.573 1.00 72.56 86 ASP A O 1
ATOM 698 N N . GLU A 1 87 ? 11.130 -2.459 -1.528 1.00 72.75 87 GLU A N 1
ATOM 699 C CA . GLU A 1 87 ? 9.914 -1.892 -0.923 1.00 72.75 87 GLU A CA 1
ATOM 700 C C . GLU A 1 87 ? 9.326 -0.741 -1.759 1.00 72.75 87 GLU A C 1
ATOM 702 O O . GLU A 1 87 ? 8.110 -0.652 -1.926 1.00 72.75 87 GLU A O 1
ATOM 707 N N . LYS A 1 88 ? 10.168 0.146 -2.307 1.00 76.06 88 LYS A N 1
ATOM 708 C CA . LYS A 1 88 ? 9.693 1.346 -3.013 1.00 76.06 88 LYS A CA 1
ATOM 709 C C . LYS A 1 88 ? 9.158 1.012 -4.400 1.00 76.06 88 LYS A C 1
ATOM 711 O O . LYS A 1 88 ? 8.155 1.588 -4.812 1.00 76.06 88 LYS A O 1
ATOM 716 N N . ILE A 1 89 ? 9.809 0.094 -5.113 1.00 82.31 89 ILE A N 1
ATOM 717 C CA . ILE A 1 89 ? 9.309 -0.411 -6.392 1.00 82.31 89 ILE A CA 1
ATOM 718 C C . ILE A 1 89 ? 8.001 -1.164 -6.165 1.00 82.31 89 ILE A C 1
ATOM 720 O O . ILE A 1 89 ? 7.038 -0.917 -6.882 1.00 82.31 89 ILE A O 1
ATOM 724 N N . PHE A 1 90 ? 7.920 -2.012 -5.139 1.00 84.38 90 PHE A N 1
ATOM 725 C CA . PHE A 1 90 ? 6.678 -2.708 -4.814 1.00 84.38 90 PHE A CA 1
ATOM 726 C C . PHE A 1 90 ? 5.543 -1.739 -4.458 1.00 84.38 90 PHE A C 1
ATOM 728 O O . PHE A 1 90 ? 4.437 -1.872 -4.973 1.00 84.38 90 PHE A O 1
ATOM 735 N N . ALA A 1 91 ? 5.821 -0.709 -3.654 1.00 83.12 91 ALA A N 1
ATOM 736 C CA . ALA A 1 91 ? 4.862 0.354 -3.358 1.00 83.12 91 ALA A CA 1
ATOM 737 C C . ALA A 1 91 ? 4.351 1.048 -4.632 1.00 83.12 91 ALA A C 1
ATOM 739 O O . ALA A 1 91 ? 3.160 1.336 -4.746 1.00 83.12 91 ALA A O 1
ATOM 740 N N . LEU A 1 92 ? 5.230 1.289 -5.611 1.00 88.19 92 LEU A N 1
ATOM 741 C CA . LEU A 1 92 ? 4.842 1.839 -6.909 1.00 88.19 92 LEU A CA 1
ATOM 742 C C . LEU A 1 92 ? 3.957 0.870 -7.707 1.00 88.19 92 LEU A C 1
ATOM 744 O O . LEU A 1 92 ? 2.985 1.306 -8.320 1.00 88.19 92 LEU A O 1
ATOM 748 N N . VAL A 1 93 ? 4.251 -0.432 -7.669 1.00 89.50 93 VAL A N 1
ATOM 749 C CA . VAL A 1 93 ? 3.409 -1.460 -8.295 1.00 89.50 93 VAL A CA 1
ATOM 750 C C . VAL A 1 93 ? 2.017 -1.461 -7.666 1.00 89.50 93 VAL A C 1
ATOM 752 O O . VAL A 1 93 ? 1.042 -1.305 -8.393 1.00 89.50 93 VAL A O 1
ATOM 755 N N . VAL A 1 94 ? 1.907 -1.530 -6.335 1.00 90.31 94 VAL A N 1
ATOM 756 C CA . VAL A 1 94 ? 0.614 -1.477 -5.625 1.00 90.31 94 VAL A CA 1
ATOM 757 C C . VAL A 1 94 ? -0.177 -0.226 -6.016 1.00 90.31 94 VAL A C 1
ATOM 759 O O . VAL A 1 94 ? -1.344 -0.323 -6.388 1.00 90.31 94 VAL A O 1
ATOM 762 N N . ARG A 1 95 ? 0.469 0.946 -6.043 1.00 92.94 95 ARG A N 1
ATOM 763 C CA . ARG A 1 95 ? -0.159 2.196 -6.503 1.00 92.94 95 ARG A CA 1
ATOM 764 C C . ARG A 1 95 ? -0.687 2.121 -7.924 1.00 92.94 95 ARG A C 1
ATOM 766 O O . ARG A 1 95 ? -1.776 2.617 -8.189 1.00 92.94 95 ARG A O 1
ATOM 773 N N . LYS A 1 96 ? 0.070 1.521 -8.840 1.00 92.25 96 LYS A N 1
ATOM 774 C CA . LYS A 1 96 ? -0.359 1.357 -10.231 1.00 92.25 96 LYS A CA 1
ATOM 775 C C . LYS A 1 96 ? -1.569 0.433 -10.337 1.00 92.25 96 LYS A C 1
ATOM 777 O O . LYS A 1 96 ? -2.501 0.764 -11.058 1.00 92.25 96 LYS A O 1
ATOM 782 N N . TYR A 1 97 ? -1.615 -0.656 -9.570 1.00 93.88 97 TYR A N 1
ATOM 783 C CA . TYR A 1 97 ? -2.813 -1.497 -9.498 1.00 93.88 97 TYR A CA 1
ATOM 784 C C . TYR A 1 97 ? -4.028 -0.706 -8.996 1.00 93.88 97 TYR A C 1
ATOM 786 O O . TYR A 1 97 ? -5.083 -0.761 -9.623 1.00 93.88 97 TYR A O 1
ATOM 794 N N . ILE A 1 98 ? -3.873 0.096 -7.935 1.00 94.75 98 ILE A N 1
ATOM 795 C CA . ILE A 1 98 ? -4.948 0.969 -7.432 1.00 94.75 98 ILE A CA 1
ATOM 796 C C . ILE A 1 98 ? -5.408 1.950 -8.522 1.00 94.75 98 ILE A C 1
ATOM 798 O O . ILE A 1 98 ? -6.605 2.073 -8.768 1.00 94.75 98 ILE A O 1
ATOM 802 N N . GLN A 1 99 ? -4.473 2.608 -9.218 1.00 95.62 99 GLN A N 1
ATOM 803 C CA . GLN A 1 99 ? -4.774 3.543 -10.314 1.00 95.62 99 GLN A CA 1
ATOM 804 C C . GLN A 1 99 ? -5.567 2.893 -11.455 1.00 95.62 99 GLN A C 1
ATOM 806 O O . GLN A 1 99 ? -6.415 3.549 -12.052 1.00 95.62 99 GLN A O 1
ATOM 811 N N . PHE A 1 100 ? -5.319 1.614 -11.742 1.00 93.44 100 PHE A N 1
ATOM 812 C CA . PHE A 1 100 ? -6.041 0.853 -12.765 1.00 93.44 100 PHE A CA 1
ATOM 813 C C . PHE A 1 100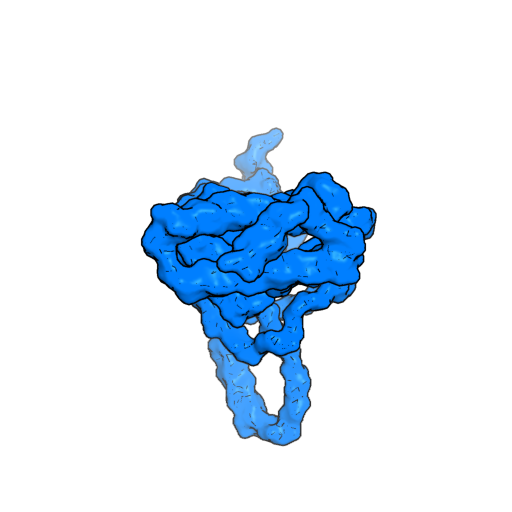 ? -7.306 0.149 -12.243 1.00 93.44 100 PHE A C 1
ATOM 815 O O . PHE A 1 100 ? -7.912 -0.629 -12.978 1.00 93.44 100 PHE A O 1
ATOM 822 N N . GLY A 1 101 ? -7.718 0.399 -10.994 1.00 94.31 101 GLY A N 1
ATOM 823 C CA . GLY A 1 101 ? -8.905 -0.222 -10.393 1.00 94.31 101 GLY A CA 1
ATOM 824 C C . GLY A 1 101 ? -8.738 -1.710 -10.065 1.00 94.31 101 GLY A C 1
ATOM 825 O O . GLY A 1 101 ? -9.725 -2.427 -9.942 1.00 94.31 101 GLY A O 1
ATOM 826 N N . LYS A 1 102 ? -7.495 -2.183 -9.937 1.00 92.94 102 LYS A N 1
ATOM 827 C CA . LYS A 1 102 ? -7.103 -3.581 -9.690 1.00 92.94 102 LYS A CA 1
ATOM 828 C C . LYS A 1 102 ? -6.755 -3.832 -8.222 1.00 92.94 102 LYS A C 1
ATOM 830 O O . LYS A 1 102 ? -5.703 -4.375 -7.889 1.00 92.94 102 LYS A O 1
ATOM 835 N N . THR A 1 103 ? -7.593 -3.327 -7.318 1.00 95.69 103 THR A N 1
ATOM 836 C CA . THR A 1 103 ? -7.302 -3.276 -5.875 1.00 95.69 103 THR A CA 1
ATOM 837 C C . THR A 1 103 ? -7.308 -4.663 -5.232 1.00 95.69 103 THR A C 1
ATOM 839 O O . THR A 1 103 ? -6.435 -4.960 -4.420 1.00 95.69 103 THR A O 1
ATOM 842 N N . HIS A 1 104 ? -8.211 -5.555 -5.644 1.00 92.12 104 HIS A N 1
ATOM 843 C CA . HIS A 1 104 ? -8.233 -6.944 -5.169 1.00 92.12 104 HIS A CA 1
ATOM 844 C C . HIS A 1 104 ? -7.039 -7.754 -5.676 1.00 92.12 104 HIS A C 1
ATOM 846 O O . HIS A 1 104 ? -6.419 -8.476 -4.898 1.00 92.12 104 HIS A O 1
ATOM 852 N N . GLU A 1 105 ? -6.629 -7.572 -6.933 1.00 90.88 105 GLU A N 1
ATOM 853 C CA . GLU A 1 105 ? -5.411 -8.209 -7.443 1.00 90.88 105 GLU A CA 1
ATOM 854 C C . GLU A 1 105 ? -4.151 -7.695 -6.714 1.00 90.88 105 GLU A C 1
ATOM 856 O O . GLU A 1 105 ? -3.221 -8.464 -6.461 1.00 90.88 105 GLU A O 1
ATOM 861 N N . ALA A 1 106 ? -4.124 -6.419 -6.308 1.00 91.94 106 ALA A N 1
ATOM 862 C CA . ALA A 1 106 ? -3.059 -5.890 -5.454 1.00 91.94 106 ALA A CA 1
ATOM 863 C C . ALA A 1 106 ? -3.064 -6.509 -4.050 1.00 91.94 106 ALA A C 1
ATOM 865 O O . ALA A 1 106 ? -1.993 -6.793 -3.513 1.00 91.94 106 ALA A O 1
ATOM 866 N N . LEU A 1 107 ? -4.241 -6.736 -3.461 1.00 92.00 107 LEU A N 1
ATOM 867 C CA . LEU A 1 107 ? -4.366 -7.421 -2.175 1.00 92.00 107 LEU A CA 1
ATOM 868 C C . LEU A 1 107 ? -3.817 -8.849 -2.253 1.00 92.00 107 LEU A C 1
ATOM 870 O O . LEU A 1 107 ? -2.989 -9.224 -1.425 1.00 92.00 107 LEU A O 1
ATOM 874 N N . GLU A 1 108 ? -4.196 -9.614 -3.278 1.00 87.12 108 GLU A N 1
ATOM 875 C CA . GLU A 1 108 ? -3.652 -10.960 -3.481 1.00 87.12 108 GLU A CA 1
ATOM 876 C C . GLU A 1 108 ? -2.131 -10.954 -3.639 1.00 87.12 108 GLU A C 1
ATOM 878 O O . GLU A 1 108 ? -1.444 -11.838 -3.125 1.00 87.12 108 GLU A O 1
ATOM 883 N N . LEU A 1 109 ? -1.592 -9.969 -4.363 1.00 85.50 109 LEU A N 1
ATOM 884 C CA . LEU A 1 109 ? -0.153 -9.818 -4.534 1.00 85.50 109 LEU A CA 1
ATOM 885 C C . LEU A 1 109 ? 0.543 -9.578 -3.186 1.00 85.50 109 LEU A C 1
ATOM 887 O O . LEU A 1 109 ? 1.581 -10.181 -2.921 1.00 85.50 109 LEU A O 1
ATOM 891 N N . VAL A 1 110 ? -0.028 -8.722 -2.334 1.00 86.69 110 VAL A N 1
ATOM 892 C CA . VAL A 1 110 ? 0.491 -8.427 -0.989 1.00 86.69 110 VAL A CA 1
ATOM 893 C C . VAL A 1 110 ? 0.458 -9.663 -0.094 1.00 86.69 110 VAL A C 1
ATOM 895 O O . VAL A 1 110 ? 1.458 -9.961 0.556 1.00 86.69 110 VAL A O 1
ATOM 898 N N . GLU A 1 111 ? -0.657 -10.391 -0.066 1.00 84.44 111 GLU A N 1
ATOM 899 C CA . GLU A 1 111 ? -0.807 -11.598 0.754 1.00 84.44 111 GLU A CA 1
ATOM 900 C C . GLU A 1 111 ? 0.171 -12.694 0.320 1.00 84.44 111 GLU A C 1
ATOM 902 O O . GLU A 1 111 ? 0.936 -13.187 1.146 1.00 84.44 111 GLU A O 1
ATOM 907 N N . LYS A 1 112 ? 0.246 -12.995 -0.987 1.00 79.81 112 LYS A N 1
ATOM 908 C CA . LYS A 1 112 ? 1.200 -13.976 -1.539 1.00 79.81 112 LYS A CA 1
ATOM 909 C C . LYS A 1 112 ? 2.644 -13.614 -1.199 1.00 79.81 112 LYS A C 1
ATOM 911 O O . LYS A 1 112 ? 3.447 -14.488 -0.870 1.00 79.81 112 LYS A O 1
ATOM 916 N N . LEU A 1 113 ? 2.978 -12.326 -1.270 1.00 77.81 113 LEU A N 1
ATOM 917 C CA . LEU A 1 113 ? 4.306 -11.841 -0.928 1.00 77.81 113 LEU A CA 1
ATOM 918 C C . LEU A 1 113 ? 4.608 -12.058 0.555 1.00 77.81 113 LEU A C 1
ATOM 920 O O . LEU A 1 113 ? 5.634 -12.637 0.888 1.00 77.81 113 LEU A O 1
ATOM 924 N N . LEU A 1 114 ? 3.713 -11.631 1.445 1.00 76.88 114 LEU A N 1
ATOM 925 C CA . LEU A 1 114 ? 3.897 -11.751 2.891 1.00 76.88 114 LEU A CA 1
ATOM 926 C C . LEU A 1 114 ? 3.923 -13.204 3.371 1.00 76.88 114 LEU A C 1
ATOM 928 O O . LEU A 1 114 ? 4.721 -13.535 4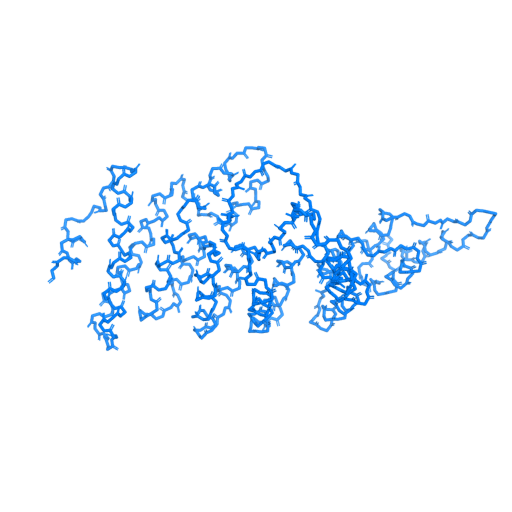.250 1.00 76.88 114 LEU A O 1
ATOM 932 N N . ASP A 1 115 ? 3.114 -14.075 2.769 1.00 70.56 115 ASP A N 1
ATOM 933 C CA . ASP A 1 115 ? 3.130 -15.506 3.063 1.00 70.56 115 ASP A CA 1
ATOM 934 C C . ASP A 1 115 ? 4.443 -16.169 2.629 1.00 70.56 115 ASP A C 1
ATOM 936 O O . ASP A 1 115 ? 4.935 -17.062 3.316 1.00 70.56 115 ASP A O 1
ATOM 940 N N . SER A 1 116 ? 5.080 -15.664 1.568 1.00 66.81 116 SER A N 1
ATOM 941 C CA . SER A 1 116 ? 6.404 -16.128 1.131 1.00 66.81 116 SER A CA 1
ATOM 942 C C . SER A 1 116 ? 7.541 -15.737 2.094 1.00 66.81 116 SER A C 1
ATOM 944 O O . SER A 1 116 ? 8.624 -16.309 2.015 1.00 66.81 116 SER A O 1
ATOM 946 N N . PHE A 1 117 ? 7.317 -14.781 3.007 1.00 61.97 117 PHE A N 1
ATOM 947 C CA . PHE A 1 117 ? 8.324 -14.251 3.943 1.00 61.97 117 PHE A CA 1
ATOM 948 C C . PHE A 1 117 ? 8.014 -14.557 5.422 1.00 61.97 117 PHE A C 1
ATOM 950 O O . PHE A 1 117 ? 8.476 -13.833 6.308 1.00 61.97 117 PHE A O 1
ATOM 957 N N . GLN A 1 118 ? 7.234 -15.606 5.716 1.00 54.41 118 GLN A N 1
ATOM 958 C CA . GLN A 1 118 ? 6.682 -15.881 7.055 1.00 54.41 118 GLN A CA 1
ATOM 959 C C . GLN A 1 118 ? 7.697 -16.085 8.209 1.00 54.41 118 GLN A C 1
ATOM 961 O O . GLN A 1 118 ? 7.255 -16.132 9.353 1.00 54.41 118 GLN A O 1
ATOM 966 N N . ASP A 1 119 ? 9.019 -16.106 7.980 1.00 44.25 119 ASP A N 1
ATOM 967 C CA . ASP A 1 119 ? 9.984 -16.652 8.956 1.00 44.25 119 ASP A CA 1
ATOM 968 C C . ASP A 1 119 ? 10.968 -15.672 9.642 1.00 44.25 119 ASP A C 1
ATOM 970 O O . ASP A 1 119 ? 11.959 -16.097 10.226 1.00 44.25 119 ASP A O 1
ATOM 974 N N . LEU A 1 120 ? 10.754 -14.346 9.621 1.00 45.03 120 LEU A N 1
ATOM 975 C CA . LEU A 1 120 ? 11.739 -13.389 10.188 1.00 45.03 120 LEU A CA 1
ATOM 976 C C . LEU A 1 120 ? 11.127 -12.281 11.071 1.00 45.03 120 LEU A C 1
ATOM 978 O O . LEU A 1 120 ? 11.397 -11.087 10.921 1.00 45.03 120 LEU A O 1
ATOM 982 N N . THR A 1 121 ? 10.242 -12.634 12.007 1.00 40.19 121 THR A N 1
ATOM 983 C CA . THR A 1 121 ? 9.317 -11.675 12.651 1.00 40.19 121 THR A CA 1
ATOM 984 C C . THR A 1 121 ? 9.783 -10.862 13.862 1.00 40.19 121 THR A C 1
ATOM 986 O O . THR A 1 121 ? 8.988 -10.077 14.370 1.00 40.19 121 THR A O 1
ATOM 989 N N . SER A 1 122 ? 11.040 -10.932 14.308 1.00 41.03 122 SER A N 1
ATOM 990 C CA . SER A 1 122 ? 11.382 -10.433 15.656 1.00 41.03 122 SER A CA 1
ATOM 991 C C . SER A 1 122 ? 11.976 -9.018 15.780 1.00 41.03 122 SER A C 1
ATOM 993 O O . SER A 1 122 ? 12.100 -8.543 16.908 1.00 41.03 122 SER A O 1
ATOM 995 N N . ARG A 1 123 ? 12.322 -8.287 14.704 1.00 42.28 123 ARG A N 1
ATOM 996 C CA . ARG A 1 123 ? 12.884 -6.915 14.823 1.00 42.28 123 ARG A CA 1
ATOM 997 C C . ARG A 1 123 ? 12.452 -5.988 13.685 1.00 42.28 123 ARG A C 1
ATOM 999 O O . ARG A 1 123 ? 13.155 -5.836 12.693 1.00 42.28 123 ARG A O 1
ATOM 1006 N N . ASN A 1 124 ? 11.297 -5.345 13.842 1.00 43.34 124 ASN A N 1
ATOM 1007 C CA . ASN A 1 124 ? 10.678 -4.531 12.799 1.00 43.34 124 ASN A CA 1
ATOM 1008 C C . ASN A 1 124 ? 10.578 -3.059 13.195 1.00 43.34 124 ASN A C 1
ATOM 1010 O O . ASN A 1 124 ? 9.935 -2.729 14.182 1.00 43.34 124 ASN A O 1
ATOM 1014 N N . TY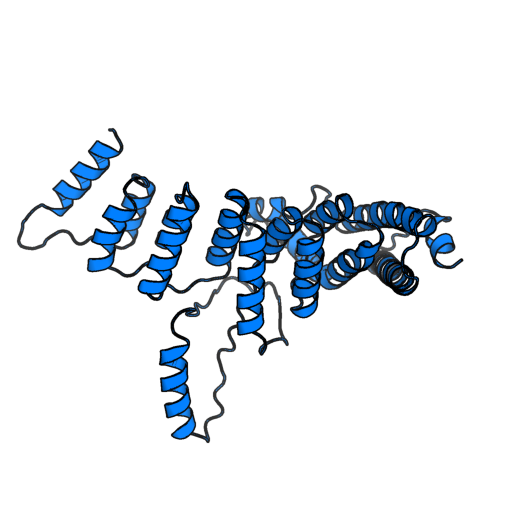R A 1 125 ? 11.154 -2.198 12.356 1.00 43.69 125 TYR A N 1
ATOM 1015 C CA . TYR A 1 125 ? 11.044 -0.737 12.385 1.00 43.69 125 TYR A CA 1
ATOM 1016 C C . TYR A 1 125 ? 11.757 -0.037 13.548 1.00 43.69 125 TYR A C 1
ATOM 1018 O O . TYR A 1 125 ? 11.158 0.438 14.506 1.00 43.69 125 TYR A O 1
ATOM 1026 N N . SER A 1 126 ? 13.068 0.146 13.381 1.00 34.91 126 SER A N 1
ATOM 1027 C CA . SER A 1 126 ? 13.746 1.322 13.933 1.00 34.91 126 SER A CA 1
ATOM 1028 C C . SER A 1 126 ? 14.098 2.243 12.767 1.00 34.91 126 SER A C 1
ATOM 1030 O O . SER A 1 126 ? 14.598 1.773 11.744 1.00 34.91 126 SER A O 1
ATOM 1032 N N . PHE A 1 127 ? 13.819 3.541 12.891 1.00 35.38 127 PHE A N 1
ATOM 1033 C CA . PHE A 1 127 ? 14.282 4.549 11.937 1.00 35.38 127 PHE A CA 1
ATOM 1034 C C . PHE A 1 127 ? 15.808 4.684 12.066 1.00 35.38 127 PHE A C 1
ATOM 1036 O O . PHE A 1 127 ? 16.314 5.582 12.733 1.00 35.38 127 PHE A O 1
ATOM 1043 N N . ARG A 1 128 ? 16.558 3.734 11.497 1.00 35.81 128 ARG A N 1
ATOM 1044 C CA . ARG A 1 128 ? 18.021 3.804 11.407 1.00 35.81 128 ARG A CA 1
ATOM 1045 C C . ARG A 1 128 ? 18.439 4.682 10.221 1.00 35.81 128 ARG A C 1
ATOM 1047 O O . ARG A 1 128 ? 17.725 4.736 9.217 1.00 35.81 128 ARG A O 1
ATOM 1054 N N . PRO A 1 129 ? 19.567 5.405 10.343 1.00 35.09 129 PRO A N 1
ATOM 1055 C CA . PRO A 1 129 ? 20.042 6.326 9.319 1.00 35.09 129 PRO A CA 1
ATOM 1056 C C . PRO A 1 129 ? 20.363 5.583 8.019 1.00 35.09 129 PRO A C 1
ATOM 1058 O O . PRO A 1 129 ? 20.699 4.402 8.027 1.00 35.09 129 PRO A O 1
ATOM 1061 N N . LEU A 1 130 ? 20.224 6.300 6.902 1.00 41.12 130 LEU A N 1
ATOM 1062 C CA . LEU A 1 130 ? 20.361 5.789 5.544 1.00 41.12 130 LEU A CA 1
ATOM 1063 C C . LEU A 1 130 ? 21.688 5.044 5.309 1.00 41.12 130 LEU A C 1
ATOM 1065 O O . LEU A 1 130 ? 22.703 5.650 4.981 1.00 41.12 130 LEU A O 1
ATOM 1069 N N . SER A 1 131 ? 21.620 3.719 5.333 1.00 35.19 131 SER A N 1
ATOM 1070 C CA . SER A 1 131 ? 22.419 2.836 4.484 1.00 35.19 131 SER A CA 1
ATOM 1071 C C . SER A 1 131 ? 21.539 1.639 4.115 1.00 35.19 131 SER A C 1
ATOM 1073 O O . SER A 1 131 ? 21.384 0.702 4.891 1.00 35.19 131 SER A O 1
ATOM 1075 N N . LEU A 1 132 ? 20.871 1.725 2.961 1.00 36.00 132 LEU A N 1
ATOM 1076 C CA . LEU A 1 132 ? 20.040 0.648 2.415 1.00 36.00 132 LEU A CA 1
ATOM 1077 C C . LEU A 1 132 ? 20.942 -0.417 1.780 1.00 36.00 132 LEU A C 1
ATOM 1079 O O . LEU A 1 132 ? 21.588 -0.150 0.764 1.00 36.00 132 LEU A O 1
ATOM 1083 N N . GLU A 1 133 ? 20.947 -1.617 2.352 1.00 39.91 133 GLU A N 1
ATOM 1084 C CA . GLU A 1 133 ? 21.440 -2.829 1.693 1.00 39.91 133 GLU A CA 1
ATOM 1085 C C . GLU A 1 133 ? 20.378 -3.369 0.711 1.00 39.91 133 GLU A C 1
ATOM 1087 O O . GLU A 1 133 ? 19.172 -3.269 0.943 1.00 39.91 133 GLU A O 1
ATOM 1092 N N . ARG A 1 134 ? 20.847 -3.873 -0.440 1.00 33.03 134 ARG A N 1
ATOM 1093 C CA . ARG A 1 134 ? 20.063 -4.421 -1.570 1.00 33.03 134 ARG A CA 1
ATOM 1094 C C . ARG A 1 134 ? 19.726 -5.899 -1.308 1.00 33.03 134 ARG A C 1
ATOM 1096 O O . ARG A 1 134 ? 20.623 -6.590 -0.832 1.00 33.03 134 ARG A O 1
ATOM 1103 N N . THR A 1 135 ? 18.559 -6.444 -1.704 1.00 41.53 135 THR A N 1
ATOM 1104 C CA . THR A 1 135 ? 18.355 -7.921 -1.643 1.00 41.53 135 THR A CA 1
ATOM 1105 C C . THR A 1 135 ? 17.348 -8.560 -2.618 1.00 41.53 135 THR A C 1
ATOM 1107 O O . THR A 1 135 ? 16.170 -8.704 -2.324 1.00 41.53 135 THR A O 1
ATOM 1110 N N . GLU A 1 136 ? 17.880 -9.044 -3.744 1.00 40.47 136 GLU A N 1
ATOM 1111 C CA . GLU A 1 136 ? 17.369 -9.983 -4.769 1.00 40.47 136 GLU A CA 1
ATOM 1112 C C . GLU A 1 136 ? 16.033 -10.744 -4.521 1.00 40.47 136 GLU A C 1
ATOM 1114 O O . GLU A 1 136 ? 15.981 -11.688 -3.746 1.00 40.47 136 GLU A O 1
ATOM 1119 N N . VAL A 1 137 ? 14.972 -10.431 -5.295 1.00 40.88 137 VAL A N 1
ATOM 1120 C CA . VAL A 1 137 ? 13.637 -11.096 -5.221 1.00 40.88 137 VAL A CA 1
ATOM 1121 C C . VAL A 1 137 ? 13.466 -12.242 -6.241 1.00 40.88 137 VAL A C 1
ATOM 1123 O O . VAL A 1 137 ? 12.583 -13.075 -6.090 1.00 40.88 137 VAL A O 1
ATOM 1126 N N . PHE A 1 138 ? 14.340 -12.362 -7.249 1.00 34.31 138 PHE A N 1
ATOM 1127 C CA . PHE A 1 138 ? 14.201 -13.367 -8.326 1.00 34.31 138 PHE A CA 1
ATOM 1128 C C . PHE A 1 138 ? 15.299 -14.443 -8.359 1.00 34.31 138 PHE A C 1
ATOM 1130 O O . PHE A 1 138 ? 15.417 -15.168 -9.341 1.00 34.31 138 PHE A O 1
ATOM 1137 N N . LYS A 1 139 ? 16.099 -14.593 -7.295 1.00 37.28 139 LYS A N 1
ATOM 1138 C CA . LYS A 1 139 ? 17.106 -15.670 -7.189 1.00 37.28 139 LYS A CA 1
ATOM 1139 C C . LYS A 1 139 ? 16.745 -16.791 -6.210 1.00 37.28 139 LYS A C 1
ATOM 1141 O O . LYS A 1 139 ? 17.607 -17.613 -5.918 1.00 37.28 139 LYS A O 1
ATOM 1146 N N . LEU A 1 140 ? 15.501 -16.872 -5.739 1.00 38.28 140 LEU A N 1
ATOM 1147 C CA . LEU A 1 140 ? 15.100 -17.880 -4.749 1.00 38.28 140 LEU A CA 1
ATOM 1148 C C . LEU A 1 140 ? 15.422 -19.325 -5.186 1.00 38.28 140 LEU A C 1
ATOM 1150 O O . LEU A 1 140 ? 15.907 -20.083 -4.362 1.00 38.28 140 LEU A O 1
ATOM 1154 N N . ASP A 1 141 ? 15.329 -19.692 -6.469 1.00 35.84 141 ASP A N 1
ATOM 1155 C CA . ASP A 1 141 ? 15.601 -21.082 -6.891 1.00 35.84 141 ASP A CA 1
ATOM 1156 C C . ASP A 1 141 ? 17.086 -21.453 -7.056 1.00 35.84 141 ASP A C 1
ATOM 1158 O O . ASP A 1 141 ? 17.478 -22.588 -6.778 1.00 35.84 141 ASP A O 1
ATOM 1162 N N . ILE A 1 142 ? 17.937 -20.529 -7.514 1.00 35.91 142 ILE A N 1
ATOM 1163 C CA . ILE A 1 142 ? 19.366 -20.812 -7.758 1.00 35.91 142 ILE A CA 1
ATOM 1164 C C . ILE A 1 142 ? 20.179 -20.605 -6.480 1.00 35.91 142 ILE A C 1
ATOM 1166 O O . ILE A 1 142 ? 21.082 -21.391 -6.200 1.00 35.91 142 ILE A O 1
ATOM 1170 N N . LEU A 1 143 ? 19.830 -19.593 -5.678 1.00 37.66 143 LEU A N 1
ATOM 1171 C CA . LEU A 1 143 ? 20.438 -19.393 -4.370 1.00 37.66 143 LEU A CA 1
ATOM 1172 C C . LEU A 1 143 ? 20.002 -20.490 -3.400 1.00 37.66 143 LEU A C 1
ATOM 1174 O O . LEU A 1 143 ? 20.883 -21.060 -2.779 1.00 37.66 143 LEU A O 1
ATOM 1178 N N . ASN A 1 144 ? 18.725 -20.898 -3.338 1.00 39.22 144 ASN A N 1
ATOM 1179 C CA . ASN A 1 144 ? 18.348 -22.025 -2.471 1.00 39.22 144 ASN A CA 1
ATOM 1180 C C . ASN A 1 144 ? 19.075 -23.318 -2.861 1.00 39.22 144 ASN A C 1
ATOM 1182 O O . ASN A 1 144 ? 19.562 -24.006 -1.977 1.00 39.22 144 ASN A O 1
ATOM 1186 N N . LYS A 1 145 ? 19.251 -23.630 -4.155 1.00 40.56 145 LYS A N 1
ATOM 1187 C CA . LYS A 1 145 ? 20.011 -24.827 -4.571 1.00 40.56 145 LYS A CA 1
ATOM 1188 C C . LYS A 1 145 ? 21.507 -24.738 -4.254 1.00 40.56 145 LYS A C 1
ATOM 1190 O O . LYS A 1 145 ? 22.068 -25.709 -3.755 1.00 40.56 145 LYS A O 1
ATOM 1195 N N . ALA A 1 146 ? 22.138 -23.588 -4.496 1.00 40.81 146 ALA A N 1
ATOM 1196 C CA . ALA A 1 146 ? 23.547 -23.376 -4.161 1.00 40.81 146 ALA A CA 1
ATOM 1197 C C . ALA A 1 146 ? 23.779 -23.348 -2.637 1.00 40.81 146 ALA A C 1
ATOM 1199 O O . ALA A 1 146 ? 24.753 -23.914 -2.154 1.00 40.81 146 ALA A O 1
ATOM 1200 N N . PHE A 1 147 ? 22.856 -22.759 -1.871 1.00 40.53 147 PHE A N 1
ATOM 1201 C CA . PHE A 1 147 ? 22.909 -22.689 -0.410 1.00 40.53 147 PHE A CA 1
ATOM 1202 C C . PHE A 1 147 ? 22.605 -24.029 0.256 1.00 40.53 147 PHE A C 1
ATOM 1204 O O . PHE A 1 147 ? 23.217 -24.351 1.267 1.00 40.53 147 PHE A O 1
ATOM 1211 N N . GLN A 1 148 ? 21.725 -24.843 -0.325 1.00 41.75 148 GLN A N 1
ATOM 1212 C CA . GLN A 1 148 ? 21.437 -26.191 0.160 1.00 41.75 148 GLN A CA 1
ATOM 1213 C C . GLN A 1 148 ? 22.591 -27.161 -0.151 1.00 41.75 148 GLN A C 1
ATOM 1215 O O . GLN A 1 148 ? 22.870 -28.038 0.659 1.00 41.75 148 GLN A O 1
ATOM 1220 N N . GLN A 1 149 ? 23.330 -26.965 -1.253 1.00 46.62 149 GLN A N 1
ATOM 1221 C CA . GLN A 1 149 ? 24.601 -27.666 -1.501 1.00 46.62 149 GLN A CA 1
ATOM 1222 C C . GLN A 1 149 ? 25.702 -27.241 -0.516 1.00 46.62 149 GLN A C 1
ATOM 1224 O O . GLN A 1 149 ? 26.292 -28.102 0.128 1.00 46.62 149 GLN A O 1
ATOM 1229 N N . LEU A 1 150 ? 25.911 -25.937 -0.310 1.00 41.97 150 LEU A N 1
ATOM 1230 C CA . LEU A 1 150 ? 26.906 -25.414 0.640 1.00 41.97 150 LEU A CA 1
ATOM 1231 C C . LEU A 1 150 ? 26.618 -25.807 2.101 1.00 41.97 150 LEU A C 1
ATOM 1233 O O . LEU A 1 150 ? 27.538 -26.158 2.835 1.00 41.97 150 LEU A O 1
ATOM 1237 N N . HIS A 1 151 ? 25.348 -25.820 2.517 1.00 42.94 151 HIS A N 1
ATOM 1238 C CA . HIS A 1 151 ? 24.932 -26.276 3.849 1.00 42.94 151 HIS A CA 1
ATOM 1239 C C . HIS A 1 151 ? 25.175 -27.780 4.056 1.00 42.94 151 HIS A C 1
ATOM 1241 O O . HIS A 1 151 ? 25.525 -28.215 5.152 1.00 42.94 151 HIS A O 1
ATOM 1247 N N . ASN A 1 152 ? 25.005 -28.592 3.010 1.00 50.41 152 ASN A N 1
ATOM 1248 C CA . ASN A 1 152 ? 25.321 -30.020 3.070 1.00 50.41 152 ASN A CA 1
ATOM 1249 C C . ASN A 1 152 ? 26.837 -30.280 3.123 1.00 50.41 152 ASN A C 1
ATOM 1251 O O . ASN A 1 152 ? 27.250 -31.304 3.660 1.00 50.41 152 ASN A O 1
ATOM 1255 N N . GLU A 1 153 ? 27.653 -29.367 2.591 1.00 50.62 153 GLU A N 1
ATOM 1256 C CA . GLU A 1 153 ? 29.115 -29.482 2.545 1.00 50.62 153 GLU A CA 1
ATOM 1257 C C . GLU A 1 153 ? 29.821 -28.922 3.796 1.00 50.62 153 GLU A C 1
ATOM 1259 O O . GLU A 1 153 ? 30.918 -29.377 4.117 1.00 50.62 153 GLU A O 1
ATOM 1264 N N . GLN A 1 154 ? 29.226 -27.961 4.518 1.00 45.06 154 GLN A N 1
ATOM 1265 C CA . GLN A 1 154 ? 29.865 -27.278 5.658 1.00 45.06 154 GLN A CA 1
ATOM 1266 C C . GLN A 1 154 ? 28.903 -27.051 6.840 1.00 45.06 154 GLN A C 1
ATOM 1268 O O . GLN A 1 154 ? 28.564 -25.919 7.186 1.00 45.06 154 GLN A O 1
ATOM 1273 N N . GLN A 1 155 ? 28.486 -28.143 7.491 1.00 46.91 155 GLN A N 1
ATOM 1274 C CA . GLN A 1 155 ? 27.512 -28.144 8.600 1.00 46.91 155 GLN A CA 1
ATOM 1275 C C . GLN A 1 155 ? 27.968 -27.408 9.879 1.00 46.91 155 GLN A C 1
ATOM 1277 O O . GLN A 1 155 ? 27.135 -27.101 10.726 1.00 46.91 155 GLN A O 1
ATOM 1282 N N . GLU A 1 156 ? 29.264 -27.125 10.041 1.00 46.38 156 GLU A N 1
ATOM 1283 C CA . GLU A 1 156 ? 29.837 -26.608 11.299 1.00 46.38 156 GLU A CA 1
ATOM 1284 C C . GLU A 1 156 ? 29.998 -25.080 11.358 1.00 46.38 156 GLU A C 1
ATOM 1286 O O . GLU A 1 156 ? 30.370 -24.536 12.397 1.00 46.38 156 GLU A O 1
ATOM 1291 N N . MET A 1 157 ? 29.725 -24.350 10.273 1.00 41.59 157 MET A N 1
ATOM 1292 C CA . MET A 1 157 ? 29.806 -22.889 10.303 1.00 41.59 157 MET A C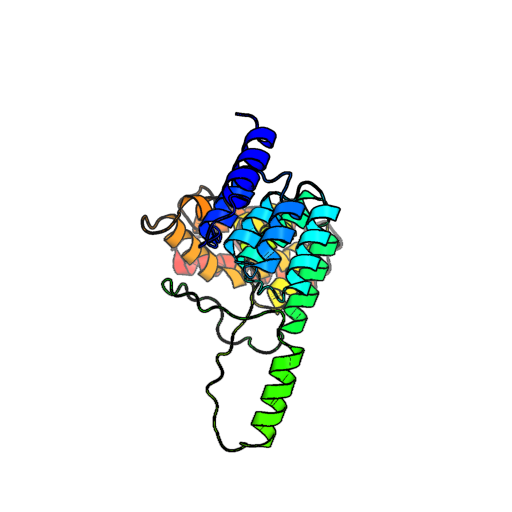A 1
ATOM 1293 C C . MET A 1 157 ? 28.492 -22.276 10.809 1.00 41.59 157 MET A C 1
ATOM 1295 O O . MET A 1 157 ? 27.466 -22.334 10.130 1.00 41.59 157 MET A O 1
ATOM 1299 N N . GLU A 1 158 ? 28.528 -21.603 11.964 1.00 40.84 158 GLU A N 1
ATOM 1300 C CA . GLU A 1 158 ? 27.480 -20.661 12.384 1.00 40.84 158 GLU A CA 1
ATOM 1301 C C . GLU A 1 158 ? 27.471 -19.455 11.433 1.00 40.84 158 GLU A C 1
ATOM 1303 O O . GLU A 1 158 ? 28.162 -18.454 11.626 1.00 40.84 158 GLU A O 1
ATOM 1308 N N . HIS A 1 159 ? 26.702 -19.552 10.353 1.00 40.75 159 HIS A N 1
ATOM 1309 C CA . HIS A 1 159 ? 26.528 -1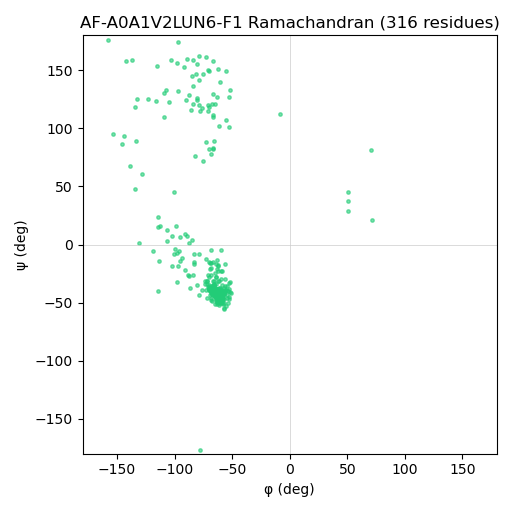8.444 9.428 1.00 40.75 159 HIS A CA 1
ATOM 1310 C C . HIS A 1 159 ? 25.693 -17.355 10.122 1.00 40.75 159 HIS A C 1
ATOM 1312 O O . HIS A 1 159 ? 24.534 -17.575 10.471 1.00 40.75 159 HIS A O 1
ATOM 1318 N N . GLN A 1 160 ? 26.252 -16.154 10.309 1.00 31.98 160 GLN A N 1
ATOM 1319 C CA . GLN A 1 160 ? 25.458 -14.959 10.607 1.00 31.98 160 GLN A CA 1
ATOM 1320 C C . GLN A 1 160 ? 24.729 -14.539 9.329 1.00 31.98 160 GLN A C 1
ATOM 1322 O O . GLN A 1 160 ? 25.229 -13.770 8.512 1.00 31.98 160 GLN A O 1
ATOM 1327 N N . TRP A 1 161 ? 23.547 -15.114 9.138 1.00 36.53 161 TRP A N 1
ATOM 1328 C CA . TRP A 1 161 ? 22.633 -14.812 8.049 1.00 36.53 161 TRP A CA 1
ATOM 1329 C C . TRP A 1 161 ? 22.355 -13.303 7.976 1.00 36.53 161 TRP A C 1
ATOM 1331 O O . TRP A 1 161 ? 21.898 -12.702 8.950 1.00 36.53 161 TRP A O 1
ATOM 1341 N N . LEU A 1 162 ? 22.546 -12.690 6.804 1.00 34.75 162 LEU A N 1
ATOM 1342 C CA . LEU A 1 162 ? 21.860 -11.444 6.454 1.00 34.75 162 LEU A CA 1
ATOM 1343 C C . LEU A 1 162 ? 20.364 -11.772 6.334 1.00 34.75 162 LEU A C 1
ATOM 1345 O O . LEU A 1 162 ? 19.853 -12.074 5.258 1.00 34.75 162 LEU A O 1
ATOM 1349 N N . GLN A 1 163 ? 19.679 -11.794 7.478 1.00 38.44 163 GLN A N 1
ATOM 1350 C CA . GLN A 1 163 ? 18.236 -11.970 7.596 1.00 38.44 163 GLN A CA 1
ATOM 1351 C C . GLN A 1 163 ? 17.540 -10.746 6.996 1.00 38.44 163 GLN A C 1
ATOM 1353 O O . GLN A 1 163 ? 17.190 -9.797 7.698 1.00 38.44 163 GLN A O 1
ATOM 1358 N N . TYR A 1 164 ? 17.383 -10.728 5.675 1.00 44.66 164 TYR A N 1
ATOM 1359 C CA . TYR A 1 164 ? 16.639 -9.675 5.006 1.00 44.66 164 TYR A CA 1
ATOM 1360 C C . TYR A 1 164 ? 15.146 -9.958 5.100 1.00 44.66 164 TYR A C 1
ATOM 1362 O O . TYR A 1 164 ? 14.658 -11.000 4.665 1.00 44.66 164 TYR A O 1
ATOM 1370 N N . LYS A 1 165 ? 14.410 -8.994 5.644 1.00 52.03 165 LYS A N 1
ATOM 1371 C CA . LYS A 1 165 ? 12.960 -9.044 5.730 1.00 52.03 165 LYS A CA 1
ATOM 1372 C C . LYS A 1 165 ? 12.364 -8.025 4.774 1.00 52.03 165 LYS A C 1
ATOM 1374 O O . LYS A 1 165 ? 12.435 -6.823 5.026 1.00 52.03 165 LYS A O 1
ATOM 1379 N N . PHE A 1 166 ? 11.746 -8.501 3.699 1.00 59.75 166 PHE A N 1
ATOM 1380 C CA . PHE A 1 166 ? 10.899 -7.645 2.882 1.00 59.75 166 PHE A CA 1
ATOM 1381 C C . PHE A 1 166 ? 9.624 -7.334 3.672 1.00 59.75 166 PHE A C 1
ATOM 1383 O O . PHE A 1 166 ? 8.881 -8.245 4.039 1.00 59.75 166 PHE A O 1
ATOM 1390 N N . ILE A 1 167 ? 9.359 -6.055 3.936 1.00 65.69 167 ILE A N 1
ATOM 1391 C CA . ILE A 1 167 ? 8.072 -5.621 4.478 1.00 65.69 167 ILE A CA 1
ATOM 1392 C C . ILE A 1 167 ? 7.486 -4.586 3.521 1.00 65.69 167 ILE A C 1
ATOM 1394 O O . ILE A 1 167 ? 8.166 -3.600 3.228 1.00 65.69 167 ILE A O 1
ATOM 1398 N N . PRO A 1 168 ? 6.253 -4.781 3.023 1.00 75.50 168 PRO A N 1
ATOM 1399 C CA . PRO A 1 168 ? 5.578 -3.783 2.217 1.00 75.50 168 PRO A CA 1
ATOM 1400 C C . PRO A 1 168 ? 5.497 -2.442 2.940 1.00 75.50 168 PRO A C 1
ATOM 1402 O O . PRO A 1 168 ? 5.382 -2.377 4.167 1.00 75.50 168 PRO A O 1
ATOM 1405 N N . SER A 1 169 ? 5.500 -1.366 2.159 1.00 82.44 169 SER A N 1
ATOM 1406 C CA . SER A 1 169 ? 5.427 -0.028 2.724 1.00 82.44 169 SER A CA 1
ATOM 1407 C C . SER A 1 169 ? 4.101 0.193 3.461 1.00 82.44 169 SER A C 1
ATOM 1409 O O . SER A 1 169 ? 3.046 0.054 2.833 1.00 82.44 169 SER A O 1
ATOM 1411 N N . PRO A 1 170 ? 4.123 0.627 4.738 1.00 84.44 170 PRO A N 1
ATOM 1412 C CA . PRO A 1 170 ? 2.921 1.006 5.487 1.00 84.44 170 PRO A CA 1
ATOM 1413 C C . PRO A 1 170 ? 2.045 2.023 4.748 1.00 84.44 170 PRO A C 1
ATOM 1415 O O . PRO A 1 170 ? 0.822 2.003 4.846 1.00 84.44 170 PRO A O 1
ATOM 1418 N N . PHE A 1 171 ? 2.674 2.906 3.968 1.00 86.62 171 PHE A N 1
ATOM 1419 C CA . PHE A 1 171 ? 1.985 3.927 3.184 1.00 86.62 171 PHE A CA 1
ATOM 1420 C C . PHE A 1 171 ? 1.243 3.330 1.989 1.00 86.62 171 PHE A C 1
ATOM 1422 O O . PHE A 1 171 ? 0.079 3.645 1.778 1.00 86.62 171 PHE A O 1
ATOM 1429 N N . ALA A 1 172 ? 1.892 2.433 1.242 1.00 87.44 172 ALA A N 1
ATOM 1430 C CA . ALA A 1 172 ? 1.271 1.772 0.096 1.00 87.44 172 ALA A CA 1
ATOM 1431 C C . ALA A 1 172 ? 0.129 0.846 0.527 1.00 87.44 172 ALA A C 1
ATOM 1433 O O . ALA A 1 172 ? -0.907 0.805 -0.130 1.00 87.44 172 ALA A O 1
ATOM 1434 N N . LEU A 1 173 ? 0.293 0.141 1.652 1.00 92.25 173 LEU A N 1
ATOM 1435 C CA . LEU A 1 173 ? -0.782 -0.677 2.208 1.00 92.25 173 LEU A CA 1
ATOM 1436 C C . LEU A 1 173 ? -1.921 0.173 2.773 1.00 92.25 173 LEU A C 1
ATOM 1438 O O . LEU A 1 173 ? -3.073 -0.199 2.603 1.00 92.25 173 LEU A O 1
ATOM 1442 N N . GLY A 1 174 ? -1.632 1.334 3.363 1.00 93.12 174 GLY A N 1
ATOM 1443 C CA . GLY A 1 174 ? -2.663 2.296 3.754 1.00 93.12 174 GLY A CA 1
ATOM 1444 C C . GLY A 1 174 ? -3.468 2.827 2.562 1.00 93.12 174 GLY A C 1
ATOM 1445 O O . GLY A 1 174 ? -4.694 2.889 2.629 1.00 93.12 174 GLY A O 1
ATOM 1446 N N . GLU A 1 175 ? -2.804 3.164 1.454 1.00 94.06 175 GLU A N 1
ATOM 1447 C CA . GLU A 1 175 ? -3.470 3.578 0.211 1.00 94.06 175 GLU A CA 1
ATOM 1448 C C . GLU A 1 175 ? -4.340 2.448 -0.360 1.00 94.06 175 GLU A C 1
ATOM 1450 O O . GLU A 1 175 ? -5.495 2.683 -0.722 1.00 94.06 175 GLU A O 1
ATOM 1455 N N . LEU A 1 176 ? -3.818 1.215 -0.371 1.00 96.06 176 LEU A N 1
ATOM 1456 C CA . LEU A 1 176 ? -4.566 0.030 -0.783 1.00 96.06 176 LEU A CA 1
ATOM 1457 C C . LEU A 1 176 ? -5.798 -0.176 0.102 1.00 96.06 176 LEU A C 1
ATOM 1459 O O . LEU A 1 176 ? -6.900 -0.339 -0.415 1.00 96.06 176 LEU A O 1
ATOM 1463 N N . LEU A 1 177 ? -5.638 -0.075 1.420 1.00 96.19 177 LEU A N 1
ATOM 1464 C CA . LEU A 1 177 ? -6.712 -0.242 2.393 1.00 96.19 177 LEU A CA 1
ATOM 1465 C C . LEU A 1 177 ? -7.868 0.736 2.159 1.00 96.19 177 LEU A C 1
ATOM 1467 O O . LEU A 1 177 ? -9.026 0.338 2.185 1.00 96.19 177 LEU A O 1
ATOM 1471 N N . VAL A 1 178 ? -7.564 2.001 1.864 1.00 95.00 178 VAL A N 1
ATOM 1472 C CA . VAL A 1 178 ? -8.581 3.028 1.578 1.00 95.00 178 VAL A CA 1
ATOM 1473 C C . VAL A 1 178 ? -9.298 2.785 0.240 1.00 95.00 178 VAL A C 1
ATOM 1475 O O . VAL A 1 178 ? -10.402 3.304 0.046 1.00 95.00 178 VAL A O 1
ATOM 1478 N N . SER A 1 179 ? -8.691 2.024 -0.673 1.00 95.62 179 SER A N 1
ATOM 1479 C CA . SER A 1 179 ? -9.223 1.716 -2.009 1.00 95.62 179 SER A CA 1
ATOM 1480 C C . SER A 1 179 ? -10.023 0.410 -2.099 1.00 95.62 179 SER A C 1
ATOM 1482 O O . SER A 1 179 ? -10.663 0.161 -3.120 1.00 95.62 179 SER A O 1
ATOM 1484 N N . LEU A 1 180 ? -9.973 -0.429 -1.062 1.00 95.81 180 LEU A N 1
ATOM 1485 C CA . LEU A 1 180 ? -10.654 -1.721 -1.022 1.00 95.81 180 LEU A CA 1
ATOM 1486 C C . LEU A 1 180 ? -12.117 -1.585 -0.581 1.00 95.81 180 LEU A C 1
ATOM 1488 O O . LEU A 1 180 ? -12.513 -0.615 0.068 1.00 95.81 180 LEU A O 1
ATOM 1492 N N . ASP A 1 181 ? -12.913 -2.591 -0.935 1.00 93.44 181 ASP A N 1
ATOM 1493 C CA . ASP A 1 181 ? -14.250 -2.789 -0.384 1.00 93.44 181 ASP A CA 1
ATOM 1494 C C . ASP A 1 181 ? -14.191 -3.400 1.027 1.00 93.44 181 ASP A C 1
ATOM 1496 O O . ASP A 1 181 ? -13.124 -3.616 1.607 1.00 93.44 181 ASP A O 1
ATOM 1500 N N . ARG A 1 182 ? -15.364 -3.691 1.596 1.00 89.75 182 ARG A N 1
ATOM 1501 C CA . ARG A 1 182 ? -15.492 -4.247 2.946 1.00 89.75 182 ARG A CA 1
ATOM 1502 C C . ARG A 1 182 ? -14.664 -5.519 3.144 1.00 89.75 182 ARG A C 1
ATOM 1504 O O . ARG A 1 182 ? -13.956 -5.629 4.143 1.00 89.75 182 ARG A O 1
ATOM 1511 N N . GLU A 1 183 ? -14.787 -6.489 2.243 1.00 92.38 183 GLU A N 1
ATOM 1512 C CA . GLU A 1 183 ? -14.104 -7.777 2.383 1.00 92.38 183 GLU A CA 1
ATOM 1513 C C . GLU A 1 183 ? -12.587 -7.599 2.276 1.00 92.38 183 GLU A C 1
ATOM 1515 O O . GLU A 1 183 ? -11.836 -8.115 3.110 1.00 92.38 183 GLU A O 1
ATOM 1520 N N . GLY A 1 184 ? -12.141 -6.789 1.312 1.00 94.75 184 GLY A N 1
ATOM 1521 C CA . GLY A 1 184 ? -10.734 -6.455 1.142 1.00 94.75 184 GLY A CA 1
ATOM 1522 C C . GLY A 1 184 ? -10.146 -5.733 2.355 1.00 94.75 184 GLY A C 1
ATOM 1523 O O . GLY A 1 184 ? -9.046 -6.074 2.790 1.00 94.75 184 GLY A O 1
ATOM 1524 N N . ILE A 1 185 ? -10.881 -4.791 2.957 1.00 95.06 185 ILE A N 1
ATOM 1525 C CA . ILE A 1 185 ? -10.460 -4.088 4.180 1.00 95.06 185 ILE A CA 1
ATOM 1526 C C . ILE A 1 185 ? -10.223 -5.077 5.324 1.00 95.06 185 ILE A C 1
ATOM 1528 O O . ILE A 1 185 ? -9.185 -5.013 5.981 1.00 95.06 185 ILE A O 1
ATOM 1532 N N . ILE A 1 186 ? -11.155 -6.009 5.553 1.00 94.12 186 ILE A N 1
ATOM 1533 C CA . ILE A 1 186 ? -11.033 -7.017 6.619 1.00 94.12 186 ILE A CA 1
ATOM 1534 C C . ILE A 1 186 ? -9.784 -7.870 6.400 1.00 94.12 186 ILE A C 1
ATOM 1536 O O . ILE A 1 186 ? -8.985 -8.058 7.321 1.00 94.12 186 ILE A O 1
ATOM 1540 N N . ARG A 1 187 ? -9.611 -8.381 5.178 1.00 95.44 187 ARG A N 1
ATOM 1541 C CA . ARG A 1 187 ? -8.467 -9.219 4.810 1.00 95.44 187 ARG A CA 1
ATOM 1542 C C . ARG A 1 187 ? -7.148 -8.478 4.993 1.00 95.44 187 ARG A C 1
ATOM 1544 O O . ARG A 1 187 ? -6.258 -8.983 5.675 1.00 95.44 187 ARG A O 1
ATOM 1551 N N . LEU A 1 188 ? -7.041 -7.256 4.471 1.00 95.44 188 LEU A N 1
ATOM 1552 C CA . LEU A 1 188 ? -5.810 -6.481 4.563 1.00 95.44 188 LEU A CA 1
ATOM 1553 C C . LEU A 1 188 ? -5.485 -6.069 6.003 1.00 95.44 188 LEU A C 1
ATOM 1555 O O . LEU A 1 188 ? -4.328 -6.178 6.398 1.00 95.44 188 LEU A O 1
ATOM 1559 N N . LEU A 1 189 ? -6.471 -5.661 6.813 1.00 95.19 189 LEU A N 1
ATOM 1560 C CA . LEU A 1 189 ? -6.247 -5.360 8.234 1.00 95.19 189 LEU A CA 1
ATOM 1561 C C . LEU A 1 189 ? -5.734 -6.584 8.991 1.00 95.19 189 LEU A C 1
ATOM 1563 O O . LEU A 1 189 ? -4.737 -6.482 9.702 1.00 95.19 189 LEU A O 1
ATOM 1567 N N . ASN A 1 190 ? -6.354 -7.751 8.801 1.00 94.12 190 ASN A N 1
ATOM 1568 C CA . ASN A 1 190 ? -5.884 -8.992 9.419 1.00 94.12 190 ASN A CA 1
ATOM 1569 C C . ASN A 1 190 ? -4.451 -9.330 8.991 1.00 94.12 190 ASN A C 1
ATOM 1571 O O . ASN A 1 190 ? -3.627 -9.686 9.832 1.00 94.12 190 ASN A O 1
ATOM 1575 N N . THR A 1 191 ? -4.128 -9.159 7.709 1.00 91.62 191 THR A N 1
ATOM 1576 C CA . THR A 1 191 ? -2.773 -9.349 7.180 1.00 91.62 191 THR A CA 1
ATOM 1577 C C . THR A 1 191 ? -1.780 -8.364 7.805 1.00 91.62 191 THR A C 1
ATOM 1579 O O . THR A 1 191 ? -0.720 -8.769 8.283 1.00 91.62 191 THR A O 1
ATOM 1582 N N . MET A 1 192 ? -2.122 -7.078 7.897 1.00 91.69 192 MET A N 1
ATOM 1583 C CA . MET A 1 192 ? -1.272 -6.073 8.543 1.00 91.69 192 MET A CA 1
ATOM 1584 C C . MET A 1 192 ? -1.057 -6.379 10.033 1.00 91.69 192 MET A C 1
ATOM 1586 O O . MET A 1 192 ? 0.080 -6.332 10.503 1.00 91.69 192 MET A O 1
ATOM 1590 N N . ILE A 1 193 ? -2.107 -6.773 10.762 1.00 91.50 193 ILE A N 1
ATOM 1591 C CA . ILE A 1 193 ? -2.041 -7.172 12.177 1.00 91.50 193 ILE A CA 1
ATOM 1592 C C . ILE A 1 193 ? -1.155 -8.413 12.354 1.00 91.50 193 ILE A C 1
ATOM 1594 O O . ILE A 1 193 ? -0.263 -8.407 13.209 1.00 91.50 193 ILE A O 1
ATOM 1598 N N . LYS A 1 194 ? -1.360 -9.456 11.534 1.00 88.62 194 LYS A N 1
ATOM 1599 C CA . LYS A 1 194 ? -0.587 -10.712 11.541 1.00 88.62 194 LYS A CA 1
ATOM 1600 C C . LYS A 1 194 ? 0.907 -10.453 11.341 1.00 88.62 194 LYS A C 1
ATOM 1602 O O . LYS A 1 194 ? 1.728 -11.036 12.042 1.00 88.62 194 LYS A O 1
ATOM 1607 N N . HIS A 1 195 ? 1.258 -9.561 10.416 1.00 82.81 195 HIS A N 1
ATOM 1608 C CA . HIS A 1 195 ? 2.649 -9.267 10.059 1.00 82.81 195 HIS A CA 1
ATOM 1609 C C . HIS A 1 195 ? 3.247 -8.057 10.802 1.00 82.81 195 HIS A C 1
ATOM 1611 O O . HIS A 1 195 ? 4.384 -7.665 10.523 1.00 82.81 195 HIS A O 1
ATOM 1617 N N . ASN A 1 196 ? 2.517 -7.490 11.771 1.00 84.50 196 ASN A N 1
ATOM 1618 C CA . ASN A 1 196 ? 2.896 -6.299 12.536 1.00 84.50 196 ASN A CA 1
ATOM 1619 C C . ASN A 1 196 ? 3.322 -5.119 11.637 1.00 84.50 196 ASN A C 1
ATOM 1621 O O . ASN A 1 196 ? 4.363 -4.490 11.849 1.00 84.50 196 ASN A O 1
ATOM 1625 N N . ILE A 1 197 ? 2.539 -4.869 10.587 1.00 86.50 197 ILE A N 1
ATOM 1626 C CA . ILE A 1 197 ? 2.727 -3.742 9.676 1.00 86.50 197 ILE A CA 1
ATOM 1627 C C . ILE A 1 197 ? 1.931 -2.554 10.222 1.00 86.50 197 ILE A C 1
ATOM 1629 O O . ILE A 1 197 ? 0.722 -2.684 10.424 1.00 86.50 197 ILE A O 1
ATOM 1633 N N . PRO A 1 198 ? 2.569 -1.393 10.451 1.00 88.50 198 PRO A N 1
ATOM 1634 C CA . PRO A 1 198 ? 1.883 -0.260 11.041 1.00 88.50 198 PRO A CA 1
ATOM 1635 C C . PRO A 1 198 ? 0.867 0.375 10.082 1.00 88.50 198 PRO A C 1
ATOM 1637 O O . PRO A 1 198 ? 1.046 0.396 8.865 1.00 88.50 198 PRO A O 1
ATOM 1640 N N . LEU A 1 199 ? -0.180 0.955 10.658 1.00 92.12 199 LEU A N 1
ATOM 1641 C CA . LEU A 1 199 ? -1.198 1.759 10.000 1.00 92.12 199 LEU A CA 1
ATOM 1642 C C . LEU A 1 199 ? -1.019 3.224 10.409 1.00 92.12 199 LEU A C 1
ATOM 1644 O O . LEU A 1 199 ? -0.912 3.545 11.596 1.00 92.12 199 LEU A O 1
ATOM 1648 N N . THR A 1 200 ? -0.988 4.134 9.434 1.00 91.00 200 THR A N 1
ATOM 1649 C CA . THR A 1 200 ? -0.904 5.565 9.757 1.00 91.00 200 THR A CA 1
ATOM 1650 C C . THR A 1 200 ? -2.252 6.080 10.260 1.00 91.00 200 THR A C 1
ATOM 1652 O O . THR A 1 200 ? -3.297 5.648 9.772 1.00 91.00 200 THR A O 1
ATOM 1655 N N . HIS A 1 201 ? -2.254 7.039 11.188 1.00 91.75 201 HIS A N 1
ATOM 1656 C CA . HIS A 1 201 ? -3.498 7.625 11.705 1.00 91.75 201 HIS A CA 1
ATOM 1657 C C . HIS A 1 201 ? -4.374 8.228 10.603 1.00 91.75 201 HIS A C 1
ATOM 1659 O O . HIS A 1 201 ? -5.593 8.077 10.627 1.00 91.75 201 HIS A O 1
ATOM 1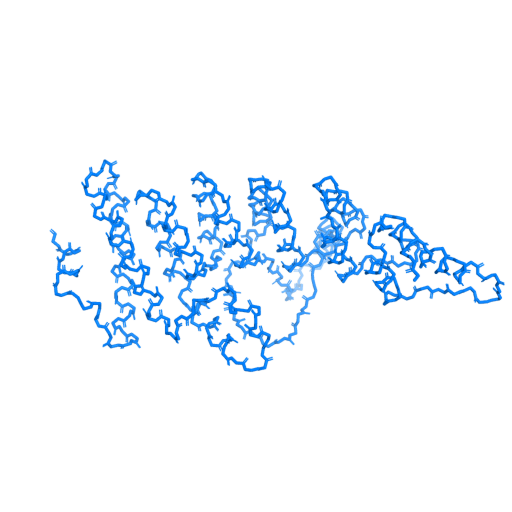665 N N . LYS A 1 202 ? -3.758 8.852 9.591 1.00 91.12 202 LYS A N 1
ATOM 1666 C CA . LYS A 1 202 ? -4.477 9.382 8.427 1.00 91.12 202 LYS A CA 1
ATOM 1667 C C . LYS A 1 202 ? -5.253 8.292 7.682 1.00 91.12 202 LYS A C 1
ATOM 1669 O O . LYS A 1 202 ? -6.415 8.494 7.346 1.00 91.12 202 LYS A O 1
ATOM 1674 N N . HIS A 1 203 ? -4.632 7.139 7.433 1.00 94.19 203 HIS A N 1
ATOM 1675 C CA . HIS A 1 203 ? -5.325 6.022 6.791 1.00 94.19 203 HIS A CA 1
ATOM 1676 C C . HIS A 1 203 ? -6.374 5.404 7.718 1.00 94.19 203 HIS A C 1
ATOM 1678 O O . HIS A 1 203 ? -7.464 5.094 7.253 1.00 94.19 203 HIS A O 1
ATOM 1684 N N . ALA A 1 204 ? -6.088 5.284 9.019 1.00 94.88 204 ALA A N 1
ATOM 1685 C CA . ALA A 1 204 ? -7.056 4.788 9.994 1.00 94.88 204 ALA A CA 1
ATOM 1686 C C . ALA A 1 204 ? -8.345 5.624 9.997 1.00 94.88 204 ALA A C 1
ATOM 1688 O O . ALA A 1 204 ? -9.426 5.055 9.900 1.00 94.88 204 ALA A O 1
ATOM 1689 N N . LEU A 1 205 ? -8.244 6.958 10.013 1.00 92.81 205 LEU A N 1
ATOM 1690 C CA . LEU A 1 205 ? -9.410 7.845 9.922 1.00 92.81 205 LEU A CA 1
ATOM 1691 C C . LEU A 1 205 ? -10.210 7.634 8.632 1.00 92.81 205 LEU A C 1
ATOM 1693 O O . LEU A 1 205 ? -11.427 7.482 8.693 1.00 92.81 205 LEU A O 1
ATOM 1697 N N . ASN A 1 206 ? -9.532 7.562 7.483 1.00 92.56 206 ASN A N 1
ATOM 1698 C CA . ASN A 1 206 ? -10.193 7.320 6.196 1.00 92.56 206 ASN A CA 1
ATOM 1699 C C . ASN A 1 206 ? -10.926 5.971 6.152 1.00 92.56 206 ASN A C 1
ATOM 1701 O O . ASN A 1 206 ? -11.909 5.828 5.430 1.00 92.56 206 ASN A O 1
ATOM 1705 N N . VAL A 1 207 ? -10.421 4.965 6.870 1.00 94.06 207 VAL A N 1
ATOM 1706 C CA . VAL A 1 207 ? -11.043 3.639 6.947 1.00 94.06 207 VAL A CA 1
ATOM 1707 C C . VAL A 1 207 ? -12.217 3.655 7.918 1.00 94.06 207 VAL A C 1
ATOM 1709 O O . VAL A 1 207 ? -13.268 3.137 7.564 1.00 94.06 207 VAL A O 1
ATOM 1712 N N . ILE A 1 208 ? -12.081 4.295 9.087 1.00 93.31 208 ILE A N 1
ATOM 1713 C CA . ILE A 1 208 ? -13.161 4.468 10.076 1.00 93.31 208 ILE A CA 1
ATOM 1714 C C . ILE A 1 208 ? -14.422 5.032 9.412 1.00 93.31 208 ILE A C 1
ATOM 1716 O O . ILE A 1 208 ? -15.512 4.532 9.649 1.00 93.31 208 ILE A O 1
ATOM 1720 N N . GLU A 1 209 ? -14.279 6.008 8.516 1.00 87.44 209 GLU A N 1
ATOM 1721 C CA . GLU A 1 209 ? -15.408 6.618 7.797 1.00 87.44 209 GLU A CA 1
ATOM 1722 C C . GLU A 1 209 ? -16.136 5.682 6.817 1.00 87.44 209 GLU A C 1
ATOM 1724 O O . GLU A 1 209 ? -17.233 6.008 6.367 1.00 87.44 209 GLU A O 1
ATOM 1729 N N . LYS A 1 210 ? -15.535 4.542 6.459 1.00 87.81 210 LYS A N 1
ATOM 1730 C CA . LYS A 1 210 ? -16.042 3.618 5.432 1.00 87.81 210 LYS A CA 1
ATOM 1731 C C . LYS A 1 210 ? -16.485 2.265 5.979 1.00 87.81 210 LYS A C 1
ATOM 1733 O O . LYS A 1 210 ? -17.098 1.495 5.241 1.00 87.81 210 LYS A O 1
ATOM 1738 N N . ILE A 1 211 ? -16.120 1.930 7.214 1.00 89.12 211 ILE A N 1
ATOM 1739 C CA . ILE A 1 211 ? -16.362 0.598 7.768 1.00 89.12 211 ILE A CA 1
ATOM 1740 C C . ILE A 1 211 ? -17.687 0.513 8.513 1.00 89.12 211 ILE A C 1
ATOM 1742 O O . ILE A 1 211 ? -18.172 1.476 9.099 1.00 89.12 211 ILE A O 1
ATOM 1746 N N . GLU A 1 212 ? -18.239 -0.695 8.545 1.00 86.62 212 GLU A N 1
ATOM 1747 C CA . GLU A 1 212 ? -19.338 -1.002 9.448 1.00 86.62 212 GLU A CA 1
ATOM 1748 C C . GLU A 1 212 ? -18.862 -1.039 10.907 1.00 86.62 212 GLU A C 1
ATOM 1750 O O . GLU A 1 212 ? -17.741 -1.495 11.175 1.00 86.62 212 GLU A O 1
ATOM 1755 N N . PRO A 1 213 ? -19.741 -0.691 11.864 1.00 86.44 213 PRO A N 1
ATOM 1756 C CA . PRO A 1 213 ? -19.412 -0.705 13.286 1.00 86.44 213 PRO A CA 1
ATOM 1757 C C . PRO A 1 213 ? -18.829 -2.043 13.780 1.00 86.44 213 PRO A C 1
ATOM 1759 O O . PRO A 1 213 ? -17.915 -2.075 14.603 1.00 86.44 213 PRO A O 1
ATOM 1762 N N . SER A 1 214 ? -19.270 -3.170 13.205 1.00 84.75 214 SER A N 1
ATOM 1763 C CA . SER A 1 214 ? -18.776 -4.518 13.537 1.00 84.75 214 SER A CA 1
ATOM 1764 C C . SER A 1 214 ? -17.267 -4.725 13.318 1.00 84.75 214 SER A C 1
ATOM 1766 O O . SER A 1 214 ? -16.671 -5.596 13.958 1.00 84.75 214 SER A O 1
ATOM 1768 N N . LEU A 1 215 ? -16.637 -3.919 12.458 1.00 89.06 215 LEU A N 1
ATOM 1769 C CA . LEU A 1 215 ? -15.222 -4.022 12.081 1.00 89.06 215 LEU A CA 1
ATOM 1770 C C . LEU A 1 215 ? -14.320 -3.028 12.819 1.00 89.06 215 LEU A C 1
ATOM 1772 O O . LEU A 1 215 ? -13.099 -3.083 12.666 1.00 89.06 215 LEU A O 1
ATOM 1776 N N . LEU A 1 216 ? -14.899 -2.145 13.635 1.00 92.38 216 LEU A N 1
ATOM 1777 C CA . LEU A 1 216 ? -14.183 -1.060 14.305 1.00 92.38 216 LEU A CA 1
ATOM 1778 C C . LEU A 1 216 ? -12.997 -1.561 15.142 1.00 92.38 216 LEU A C 1
ATOM 1780 O O . LEU A 1 216 ? -11.913 -0.978 15.102 1.00 92.38 216 LEU A O 1
ATOM 1784 N N . HIS A 1 217 ? -13.171 -2.694 15.826 1.00 93.25 217 HIS A N 1
ATOM 1785 C CA . HIS A 1 217 ? -12.127 -3.308 16.643 1.00 93.25 217 HIS A CA 1
ATOM 1786 C C . HIS A 1 217 ? -10.828 -3.608 15.871 1.00 93.25 217 HIS A C 1
ATOM 1788 O O . HIS A 1 217 ? -9.751 -3.436 16.435 1.00 93.25 217 HIS A O 1
ATOM 1794 N N . LEU A 1 218 ? -10.896 -4.000 14.589 1.00 94.56 218 LEU A N 1
ATOM 1795 C CA . LEU A 1 218 ? -9.705 -4.302 13.777 1.00 94.56 218 LEU A CA 1
ATOM 1796 C C . LEU A 1 218 ? -8.899 -3.040 13.456 1.00 94.56 218 LEU A C 1
ATOM 1798 O O . LEU A 1 218 ? -7.664 -3.050 13.473 1.00 94.56 218 LEU A O 1
ATOM 1802 N N . VAL A 1 219 ? -9.596 -1.935 13.174 1.00 95.50 219 VAL A N 1
ATOM 1803 C CA . VAL A 1 219 ? -8.942 -0.652 12.901 1.00 95.50 219 VAL A CA 1
ATOM 1804 C C . VAL A 1 219 ? -8.295 -0.121 14.173 1.00 95.50 219 VAL A C 1
ATOM 1806 O O . VAL A 1 219 ? -7.129 0.268 14.144 1.00 95.50 219 VAL A O 1
ATOM 1809 N N . LEU A 1 220 ? -9.009 -0.161 15.299 1.00 95.50 220 LEU A N 1
ATOM 1810 C CA . LEU A 1 220 ? -8.485 0.299 16.583 1.00 95.50 220 LEU A CA 1
ATOM 1811 C C . LEU A 1 220 ? -7.304 -0.545 17.076 1.00 95.50 220 LEU A C 1
ATOM 1813 O O . LEU A 1 220 ? -6.318 0.009 17.561 1.00 95.50 220 LEU A O 1
ATOM 1817 N N . GLU A 1 221 ? -7.350 -1.866 16.890 1.00 95.94 221 GLU A N 1
ATOM 1818 C CA . GLU A 1 221 ? -6.210 -2.744 17.169 1.00 95.94 221 GLU A CA 1
ATOM 1819 C C . GLU A 1 221 ? -4.986 -2.342 16.333 1.00 95.94 221 GLU A C 1
ATOM 1821 O O . GLU A 1 221 ? -3.879 -2.206 16.864 1.00 95.94 221 GLU A O 1
ATOM 1826 N N . SER A 1 222 ? -5.186 -2.073 15.040 1.00 94.56 222 SER A N 1
ATOM 1827 C CA . SER A 1 222 ? -4.118 -1.602 14.152 1.00 94.56 222 SER A CA 1
ATOM 1828 C C . SER A 1 222 ? -3.563 -0.244 14.593 1.00 94.56 222 SER A C 1
ATOM 1830 O O . SER A 1 222 ? -2.345 -0.068 14.626 1.00 94.56 222 SER A O 1
ATOM 1832 N N . VAL A 1 223 ? -4.419 0.703 14.994 1.00 94.50 223 VAL A N 1
ATOM 1833 C CA . VAL A 1 223 ? -4.008 2.010 15.544 1.00 94.50 223 VAL A CA 1
ATOM 1834 C C . VAL A 1 223 ? -3.146 1.824 16.793 1.00 94.50 223 VAL A C 1
ATOM 1836 O O . VAL A 1 223 ? -2.056 2.390 16.882 1.00 94.50 223 VAL A O 1
ATOM 1839 N N . ASN A 1 224 ? -3.583 0.980 17.728 1.00 93.00 224 ASN A N 1
ATOM 1840 C CA . ASN A 1 224 ? -2.879 0.743 18.986 1.00 93.00 224 ASN A CA 1
ATOM 1841 C C . ASN A 1 224 ? -1.505 0.106 18.796 1.00 93.00 224 ASN A C 1
ATOM 1843 O O . ASN A 1 224 ? -0.541 0.528 19.438 1.00 93.00 224 ASN A O 1
ATOM 1847 N N . ARG A 1 225 ? -1.383 -0.842 17.864 1.00 91.50 225 ARG A N 1
ATOM 1848 C CA . ARG A 1 225 ? -0.093 -1.444 17.490 1.00 91.50 225 ARG A CA 1
ATOM 1849 C C . ARG A 1 225 ? 0.840 -0.467 16.764 1.00 91.50 225 ARG A C 1
ATOM 1851 O O . ARG A 1 225 ? 2.048 -0.673 16.749 1.00 91.50 225 ARG A O 1
ATOM 1858 N N . SER A 1 226 ? 0.304 0.614 16.193 1.00 89.50 226 SER A N 1
ATOM 1859 C CA . SER A 1 226 ? 1.044 1.545 15.327 1.00 89.50 226 SER A CA 1
ATOM 1860 C C . SER A 1 226 ? 1.466 2.849 16.009 1.00 89.50 226 SER A C 1
ATOM 1862 O O . SER A 1 226 ? 1.962 3.755 15.335 1.00 89.50 226 SER A O 1
ATOM 1864 N N . ARG A 1 227 ? 1.282 2.984 17.329 1.00 85.38 227 ARG A N 1
ATOM 1865 C CA . ARG A 1 227 ? 1.536 4.239 18.063 1.00 85.38 227 ARG A CA 1
ATOM 1866 C C . ARG A 1 227 ? 2.968 4.744 17.896 1.00 85.38 227 ARG A C 1
ATOM 1868 O O . ARG A 1 227 ? 3.166 5.856 17.411 1.00 85.38 227 ARG A O 1
ATOM 1875 N N . ASP A 1 228 ? 3.959 3.912 18.213 1.00 80.31 228 ASP A N 1
ATOM 1876 C CA . ASP A 1 228 ? 5.378 4.291 18.134 1.00 80.31 228 ASP A CA 1
ATOM 1877 C C . ASP A 1 228 ? 5.792 4.676 16.712 1.00 80.31 228 ASP A C 1
ATOM 1879 O O . ASP A 1 228 ? 6.550 5.628 16.501 1.00 80.31 228 ASP A O 1
ATOM 1883 N N . PHE A 1 229 ? 5.246 3.973 15.717 1.00 83.38 229 PHE A N 1
ATOM 1884 C CA . PHE A 1 229 ? 5.456 4.305 14.316 1.00 83.38 229 PHE A CA 1
ATOM 1885 C C . PHE A 1 229 ? 4.920 5.703 13.985 1.00 83.38 229 PHE A C 1
ATOM 1887 O O . PHE A 1 229 ? 5.651 6.499 13.398 1.00 83.38 229 PHE A O 1
ATOM 1894 N N . ASN A 1 230 ? 3.688 6.033 14.384 1.00 82.94 230 ASN A N 1
ATOM 1895 C CA . ASN A 1 230 ? 3.078 7.332 14.080 1.00 82.94 230 ASN A CA 1
ATOM 1896 C C . ASN A 1 230 ? 3.767 8.493 14.818 1.00 82.94 230 ASN A C 1
ATOM 1898 O O . ASN A 1 230 ? 3.961 9.557 14.231 1.00 82.94 230 ASN A O 1
ATOM 1902 N N . ILE A 1 231 ? 4.227 8.282 16.056 1.00 79.81 231 ILE A N 1
ATOM 1903 C CA . ILE A 1 231 ? 5.034 9.271 16.794 1.00 79.81 231 ILE A CA 1
ATOM 1904 C C . ILE A 1 231 ? 6.327 9.577 16.037 1.00 79.81 231 ILE A C 1
ATOM 1906 O O . ILE A 1 231 ? 6.687 10.736 15.834 1.00 79.81 231 ILE A O 1
ATOM 1910 N N . ASN A 1 232 ? 7.036 8.535 15.607 1.00 77.19 232 ASN A N 1
ATOM 1911 C CA . ASN A 1 232 ? 8.296 8.699 14.894 1.00 77.19 232 ASN A CA 1
ATOM 1912 C C . ASN A 1 232 ? 8.094 9.281 13.488 1.00 77.19 232 ASN A C 1
ATOM 1914 O O . ASN A 1 232 ? 8.869 10.138 13.066 1.00 77.19 232 ASN A O 1
ATOM 1918 N N . LEU A 1 233 ? 7.028 8.879 12.788 1.00 77.06 233 LEU A N 1
ATOM 1919 C CA . LEU A 1 233 ? 6.630 9.465 11.509 1.00 77.06 233 LEU A CA 1
ATOM 1920 C C . LEU A 1 233 ? 6.410 10.976 11.642 1.00 77.06 233 LEU A C 1
ATOM 1922 O O . LEU A 1 233 ? 6.864 11.737 10.787 1.00 77.06 233 LEU A O 1
ATOM 1926 N N . LYS A 1 234 ? 5.766 11.415 12.731 1.00 76.31 234 LYS A N 1
ATOM 1927 C CA . LYS A 1 234 ? 5.543 12.835 13.001 1.00 76.31 234 LYS A CA 1
ATOM 1928 C C . LYS A 1 234 ? 6.854 13.591 13.192 1.00 76.31 234 LYS A C 1
ATOM 1930 O O . LYS A 1 234 ? 7.091 14.550 12.461 1.00 76.31 234 LYS A O 1
ATOM 1935 N N . LYS A 1 235 ? 7.738 13.099 14.070 1.00 74.12 235 LYS A N 1
ATOM 1936 C CA . LYS A 1 235 ? 9.075 13.684 14.296 1.00 74.12 235 LYS A CA 1
ATOM 1937 C C . LYS A 1 235 ? 9.843 13.850 12.982 1.00 74.12 235 LYS A C 1
ATOM 1939 O O . LYS A 1 235 ? 10.325 14.931 12.662 1.00 74.12 235 LYS A O 1
ATOM 1944 N N . ILE A 1 236 ? 9.854 12.809 12.150 1.00 69.81 236 ILE A N 1
ATOM 1945 C CA . ILE A 1 236 ? 10.536 12.826 10.848 1.00 69.81 236 ILE A CA 1
ATOM 1946 C C . ILE A 1 236 ? 9.905 13.821 9.872 1.00 69.81 236 ILE A C 1
ATOM 1948 O O . ILE A 1 236 ? 10.618 14.438 9.082 1.00 69.81 236 ILE A O 1
ATOM 1952 N N . SER A 1 237 ? 8.584 14.004 9.916 1.00 66.69 237 SER A N 1
ATOM 1953 C CA . SER A 1 237 ? 7.884 14.967 9.058 1.00 66.69 237 SER A CA 1
ATOM 1954 C C . SER A 1 237 ? 8.191 16.435 9.392 1.00 66.69 237 SER A C 1
ATOM 1956 O O . SER A 1 237 ? 7.933 17.314 8.565 1.00 66.69 237 SER A O 1
ATOM 1958 N N . GLU A 1 238 ? 8.767 16.692 10.568 1.00 74.19 238 GLU A N 1
ATOM 1959 C CA . GLU A 1 238 ? 9.171 18.015 11.062 1.00 74.19 238 GLU A CA 1
ATOM 1960 C C . GLU A 1 238 ? 10.687 18.247 10.946 1.00 74.19 238 GLU A C 1
ATOM 1962 O O . GLU A 1 238 ? 11.143 19.389 10.935 1.00 74.19 238 GLU A O 1
ATOM 1967 N N . GLU A 1 239 ? 11.475 17.180 10.797 1.00 68.31 239 GLU A N 1
ATOM 1968 C CA . GLU A 1 239 ? 12.932 17.248 10.709 1.00 68.31 239 GLU A CA 1
ATOM 1969 C C . GLU A 1 239 ? 13.411 17.742 9.319 1.00 68.31 239 GLU A C 1
ATOM 1971 O O . GLU A 1 239 ? 13.234 17.044 8.314 1.00 68.31 239 GLU A O 1
ATOM 1976 N N . PRO A 1 240 ? 14.105 18.901 9.228 1.00 68.31 240 PRO A N 1
ATOM 1977 C CA . PRO A 1 240 ? 14.475 19.527 7.948 1.00 68.31 240 PRO A CA 1
ATOM 1978 C C . PRO A 1 240 ? 15.406 18.694 7.060 1.00 68.31 240 PRO A C 1
ATOM 1980 O O . PRO A 1 240 ? 15.468 18.906 5.853 1.00 68.31 240 PRO A O 1
ATOM 1983 N N . LYS A 1 241 ? 16.152 17.753 7.652 1.00 64.00 241 LYS A N 1
ATOM 1984 C CA . LYS A 1 241 ? 17.092 16.876 6.933 1.00 64.00 241 LYS A CA 1
ATOM 1985 C C . LYS A 1 241 ? 16.399 15.796 6.095 1.00 64.00 241 LYS A C 1
ATOM 1987 O O . LYS A 1 241 ? 17.063 15.134 5.300 1.00 64.00 241 LYS A O 1
ATOM 1992 N N . TYR A 1 242 ? 15.096 15.586 6.277 1.00 57.50 242 TYR A N 1
ATOM 1993 C CA . TYR A 1 242 ? 14.325 14.618 5.503 1.00 57.50 242 TYR A CA 1
ATOM 1994 C C . TYR A 1 242 ? 13.470 15.308 4.441 1.00 57.50 242 TYR A C 1
ATOM 1996 O O . TYR A 1 242 ? 13.129 16.484 4.543 1.00 57.50 242 TYR A O 1
ATOM 2004 N N . ASN A 1 243 ? 13.072 14.551 3.415 1.00 60.75 243 ASN A N 1
ATOM 2005 C CA . ASN A 1 243 ? 12.056 15.003 2.468 1.00 60.75 243 ASN A CA 1
ATOM 2006 C C . ASN A 1 243 ? 10.686 15.038 3.168 1.00 60.75 243 ASN A C 1
ATOM 2008 O O . ASN A 1 243 ? 9.893 14.099 3.081 1.00 60.75 243 ASN A O 1
ATOM 2012 N N . THR A 1 244 ? 10.431 16.120 3.900 1.00 66.62 244 THR A N 1
ATOM 2013 C CA . THR A 1 244 ? 9.221 16.296 4.709 1.00 66.62 244 THR A CA 1
ATOM 2014 C C . THR A 1 244 ? 7.956 16.354 3.857 1.00 66.62 244 THR A C 1
ATOM 2016 O O . THR A 1 244 ? 6.904 15.928 4.323 1.00 66.62 244 THR A O 1
ATOM 2019 N N . ALA A 1 245 ? 8.039 16.801 2.597 1.00 70.62 245 ALA A N 1
ATOM 2020 C CA . ALA A 1 245 ? 6.892 16.866 1.688 1.00 70.62 245 ALA A CA 1
ATOM 2021 C C . ALA A 1 245 ? 6.277 15.483 1.427 1.00 70.62 245 ALA A C 1
ATOM 2023 O O . ALA A 1 245 ? 5.057 15.345 1.428 1.00 70.62 245 ALA A O 1
ATOM 2024 N N . PHE A 1 246 ? 7.110 14.447 1.278 1.00 71.44 246 PHE A N 1
ATOM 2025 C CA . PHE A 1 246 ? 6.622 13.077 1.131 1.00 71.44 246 PHE A CA 1
ATOM 2026 C C . PHE A 1 246 ? 5.874 12.602 2.385 1.00 71.44 246 PHE A C 1
ATOM 2028 O O . PHE A 1 246 ? 4.756 12.108 2.280 1.00 71.44 246 PHE A O 1
ATOM 2035 N N . TYR A 1 247 ? 6.456 12.780 3.576 1.00 69.38 247 TYR A N 1
ATOM 2036 C CA . TYR A 1 247 ? 5.871 12.281 4.828 1.00 69.38 247 TYR A CA 1
ATOM 2037 C C . TYR A 1 247 ? 4.630 13.061 5.275 1.00 69.38 247 TYR A C 1
ATOM 2039 O O . TYR A 1 247 ? 3.707 12.469 5.832 1.00 69.38 247 TYR A O 1
ATOM 2047 N N . LYS A 1 248 ? 4.561 14.361 4.964 1.00 74.00 248 LYS A N 1
ATOM 2048 C CA . LYS A 1 248 ? 3.390 15.214 5.225 1.00 74.00 248 LYS A CA 1
ATOM 2049 C C . LYS A 1 248 ? 2.122 14.733 4.520 1.00 74.00 248 LYS A C 1
ATOM 2051 O O . LYS A 1 248 ? 1.025 15.016 4.986 1.00 74.00 248 LYS A O 1
ATOM 2056 N N . ASN A 1 249 ? 2.246 13.954 3.444 1.00 76.19 249 ASN A N 1
ATOM 2057 C CA . ASN A 1 249 ? 1.087 13.338 2.801 1.00 76.19 249 ASN A CA 1
ATOM 2058 C C . ASN A 1 249 ? 0.445 12.230 3.648 1.00 76.19 249 ASN A C 1
ATOM 2060 O O . ASN A 1 249 ? -0.696 11.864 3.370 1.00 76.19 249 ASN A O 1
ATOM 2064 N N . TYR A 1 250 ? 1.126 11.721 4.680 1.00 76.31 250 TYR A N 1
ATOM 2065 C CA . TYR A 1 250 ? 0.665 10.593 5.499 1.00 76.31 250 TYR A CA 1
ATOM 2066 C C . TYR A 1 250 ? 0.455 10.935 6.977 1.00 76.31 250 TYR A C 1
ATOM 2068 O O . TYR A 1 250 ? -0.061 10.094 7.715 1.00 76.31 250 TYR A O 1
ATOM 2076 N N . THR A 1 251 ? 0.816 12.150 7.393 1.00 73.75 251 THR A N 1
ATOM 2077 C CA . THR A 1 251 ? 0.473 12.731 8.698 1.00 73.75 251 THR A CA 1
ATOM 2078 C C . THR A 1 251 ? -0.748 13.642 8.560 1.00 73.75 251 THR A C 1
ATOM 2080 O O . THR A 1 251 ? -1.060 14.115 7.461 1.00 73.75 251 THR A O 1
ATOM 2083 N N . LEU A 1 252 ? -1.491 13.871 9.646 1.00 71.50 252 LEU A N 1
ATOM 2084 C CA . LEU A 1 252 ? -2.558 14.872 9.625 1.00 71.50 252 LEU A CA 1
ATOM 2085 C C . LEU A 1 252 ? -1.952 16.267 9.808 1.00 71.50 252 LEU A C 1
ATOM 2087 O O . LEU A 1 252 ? -0.869 16.437 10.378 1.00 71.50 252 LEU A O 1
ATOM 2091 N N . GLN A 1 253 ? -2.663 17.286 9.311 1.00 60.84 253 GLN A N 1
ATOM 2092 C CA . GLN A 1 253 ? -2.229 18.687 9.404 1.00 60.84 253 GLN A CA 1
ATOM 2093 C C . GLN A 1 253 ? -2.107 19.178 10.855 1.00 60.84 253 GLN A C 1
ATOM 2095 O O . GLN A 1 253 ? -1.460 20.190 11.110 1.00 60.84 253 GLN A O 1
ATOM 2100 N N . HIS A 1 254 ? -2.732 18.481 11.805 1.00 54.47 254 HIS A N 1
ATOM 2101 C CA . HIS A 1 254 ? -2.696 18.836 13.217 1.00 54.47 254 HIS A CA 1
ATOM 2102 C C . HIS A 1 254 ? -1.282 18.654 13.757 1.00 54.47 254 HIS A C 1
ATOM 2104 O O . HIS A 1 254 ? -0.667 17.616 13.552 1.00 54.47 254 HIS A O 1
ATOM 2110 N N . GLN A 1 255 ? -0.749 19.667 14.436 1.00 57.06 255 GLN A N 1
ATOM 2111 C CA . GLN A 1 255 ? 0.628 19.678 14.947 1.00 57.06 255 GLN A CA 1
ATOM 2112 C C . GLN A 1 255 ? 0.868 18.664 16.082 1.00 57.06 255 GLN A C 1
ATOM 2114 O O . GLN A 1 255 ? 2.004 18.490 16.503 1.00 57.06 255 GLN A O 1
ATOM 2119 N N . ASP A 1 256 ? -0.169 17.959 16.548 1.00 73.38 256 ASP A N 1
ATOM 2120 C CA . ASP A 1 256 ? -0.106 17.106 17.732 1.00 73.38 256 ASP A CA 1
ATOM 2121 C C . ASP A 1 256 ? -0.731 15.722 17.485 1.00 73.38 256 ASP A C 1
ATOM 2123 O O . ASP A 1 256 ? -1.899 15.602 17.105 1.00 73.38 256 ASP A O 1
ATOM 2127 N N . ILE A 1 257 ? 0.053 14.674 17.753 1.00 80.50 257 ILE A N 1
ATOM 2128 C CA . ILE A 1 257 ? -0.353 13.261 17.720 1.00 80.50 257 ILE A CA 1
ATOM 2129 C C . ILE A 1 257 ? -1.556 12.981 18.634 1.00 80.50 257 ILE A C 1
ATOM 2131 O O . ILE A 1 257 ? -2.381 12.119 18.330 1.00 80.50 257 ILE A O 1
ATOM 2135 N N . VAL A 1 258 ? -1.705 13.742 19.722 1.00 80.69 258 VAL A N 1
ATOM 2136 C CA . VAL A 1 258 ? -2.854 13.663 20.630 1.00 80.69 258 VAL A CA 1
ATOM 2137 C C . VAL A 1 258 ? -4.135 14.087 19.930 1.00 80.69 258 VAL A C 1
ATOM 2139 O O . VAL A 1 258 ? -5.173 13.465 20.140 1.00 80.69 258 VAL A O 1
ATOM 2142 N N . LEU A 1 259 ? -4.084 15.119 19.086 1.00 80.56 259 LEU A N 1
ATOM 2143 C CA . LEU A 1 259 ? -5.254 15.562 18.328 1.00 80.56 259 LEU A CA 1
ATOM 2144 C C . LEU A 1 259 ? -5.668 14.513 17.292 1.00 80.56 259 LEU A C 1
ATOM 2146 O O . LEU A 1 259 ? -6.859 14.282 17.110 1.00 80.56 259 LEU A O 1
ATOM 2150 N N . GLU A 1 260 ? -4.701 13.835 16.667 1.00 85.25 260 GLU A N 1
ATOM 2151 C CA . GLU A 1 260 ? -4.985 12.726 15.750 1.00 85.25 260 GLU A CA 1
ATOM 2152 C C . GLU A 1 260 ? -5.687 11.565 16.477 1.00 85.25 260 GLU A C 1
ATOM 2154 O O . GLU A 1 260 ? -6.720 11.075 16.020 1.00 85.25 260 GLU A O 1
ATOM 2159 N N . LEU A 1 261 ? -5.174 11.168 17.649 1.00 87.75 261 LEU A N 1
ATOM 2160 C CA . LEU A 1 261 ? -5.780 10.123 18.482 1.00 87.75 261 LEU A CA 1
ATOM 2161 C C . LEU A 1 261 ? -7.151 10.533 19.041 1.00 87.75 261 LEU A C 1
ATOM 2163 O O . LEU A 1 261 ? -8.034 9.687 19.143 1.00 87.75 261 LEU A O 1
ATOM 2167 N N . ARG A 1 262 ? -7.358 11.818 19.360 1.00 85.31 262 ARG A N 1
ATOM 2168 C CA . ARG A 1 262 ? -8.672 12.381 19.724 1.00 85.31 262 ARG A CA 1
ATOM 2169 C C . ARG A 1 262 ? -9.683 12.284 18.614 1.00 85.31 262 ARG A C 1
ATOM 2171 O O . ARG A 1 262 ? -10.811 11.887 18.887 1.00 85.31 262 ARG A O 1
ATOM 2178 N N . GLU A 1 263 ? -9.293 12.578 17.387 1.00 87.81 263 GLU A N 1
ATOM 2179 C CA . GLU A 1 263 ? -10.228 12.457 16.279 1.00 87.81 263 GLU A CA 1
ATOM 2180 C C . GLU A 1 263 ? -10.572 10.991 15.985 1.00 87.81 263 GLU A C 1
ATOM 2182 O O . GLU A 1 263 ? -11.742 10.672 15.765 1.00 87.81 263 GLU A O 1
ATOM 2187 N N . ILE A 1 264 ? -9.587 10.085 16.071 1.00 90.81 264 ILE A N 1
ATOM 2188 C CA . ILE A 1 264 ? -9.828 8.638 15.973 1.00 90.81 264 ILE A CA 1
ATOM 2189 C C . ILE A 1 264 ? -10.792 8.192 17.073 1.00 90.81 264 ILE A C 1
ATOM 2191 O O . ILE A 1 264 ? -11.791 7.543 16.768 1.00 90.81 264 ILE A O 1
ATOM 2195 N N . PHE A 1 265 ? -10.529 8.560 18.329 1.00 90.38 265 PHE A N 1
ATOM 2196 C CA . PHE A 1 265 ? -11.373 8.206 19.469 1.00 90.38 265 PHE A CA 1
ATOM 2197 C C . PHE A 1 265 ? -12.806 8.713 19.281 1.00 90.38 265 PHE A C 1
ATOM 2199 O O . PHE A 1 265 ? -13.742 7.926 19.341 1.00 90.38 265 PHE A O 1
ATOM 2206 N N . ARG A 1 266 ? -12.977 9.999 18.954 1.00 89.19 266 ARG A N 1
ATOM 2207 C CA . ARG A 1 266 ? -14.286 10.638 18.764 1.00 89.19 266 ARG A CA 1
ATOM 2208 C C . ARG A 1 266 ? -15.114 9.965 17.669 1.00 89.19 266 ARG A C 1
ATOM 2210 O O . ARG A 1 266 ? -16.284 9.665 17.883 1.00 89.19 266 ARG A O 1
ATOM 2217 N N . LYS A 1 267 ? -14.521 9.714 16.495 1.00 90.88 267 LYS A N 1
ATOM 2218 C CA . LYS A 1 267 ? -15.222 9.023 15.396 1.00 90.88 267 LYS A CA 1
ATOM 2219 C C . LYS A 1 267 ? -15.534 7.568 15.736 1.00 90.88 267 LYS A C 1
ATOM 2221 O O . LYS A 1 267 ? -16.574 7.058 15.335 1.00 90.88 267 LYS A O 1
ATOM 2226 N N . SER A 1 268 ? -14.644 6.914 16.475 1.00 91.62 268 SER A N 1
ATOM 2227 C CA . SER A 1 268 ? -14.839 5.530 16.901 1.00 91.62 268 SER A CA 1
ATOM 2228 C C . SER A 1 268 ? -15.947 5.410 17.942 1.00 91.62 268 SER A C 1
ATOM 2230 O O . SER A 1 268 ? -16.729 4.474 17.857 1.00 91.62 268 SER A O 1
ATOM 2232 N N . LEU A 1 269 ? -16.060 6.367 18.868 1.00 88.62 269 LEU A N 1
ATOM 2233 C CA . LEU A 1 269 ? -17.145 6.412 19.849 1.00 88.62 269 LEU A CA 1
ATOM 2234 C C . LEU A 1 269 ? -18.503 6.559 19.153 1.00 88.62 269 LEU A C 1
ATOM 2236 O O . LEU A 1 269 ? -19.395 5.756 19.379 1.00 88.62 269 LEU A O 1
ATOM 2240 N N . PHE A 1 270 ? -18.605 7.482 18.193 1.00 88.12 270 PHE A N 1
ATOM 2241 C CA . PHE A 1 270 ? -19.821 7.646 17.395 1.00 88.12 270 PHE A CA 1
ATOM 2242 C C . PHE A 1 270 ? -20.243 6.356 16.665 1.00 88.12 270 PHE A C 1
ATOM 2244 O O . PHE A 1 270 ? -21.425 6.030 16.610 1.00 88.12 270 PHE A O 1
ATOM 2251 N N . LEU A 1 271 ? -19.289 5.603 16.104 1.00 87.50 271 LEU A N 1
ATOM 2252 C CA . LEU A 1 271 ? -19.583 4.301 15.493 1.00 87.50 271 LEU A CA 1
ATOM 2253 C C . LEU A 1 271 ? -19.908 3.223 16.530 1.00 87.50 271 LEU A C 1
ATOM 2255 O O . LEU A 1 271 ? -20.707 2.336 16.244 1.00 87.50 271 LEU A O 1
ATOM 2259 N N . TYR A 1 272 ? -19.288 3.270 17.707 1.00 86.12 272 TYR A N 1
ATOM 2260 C CA . TYR A 1 272 ? -19.575 2.348 18.799 1.00 86.12 272 TYR A CA 1
ATOM 2261 C C . TYR A 1 272 ? -21.011 2.509 19.303 1.00 86.12 272 TYR A C 1
ATOM 2263 O O . TYR A 1 272 ? -21.691 1.503 19.483 1.00 86.12 272 TYR A O 1
ATOM 2271 N N . ASP A 1 273 ? -21.511 3.738 19.420 1.00 84.44 273 ASP A N 1
ATOM 2272 C CA . ASP A 1 273 ? -22.901 3.996 19.812 1.00 84.44 273 ASP A CA 1
ATOM 2273 C C . ASP A 1 273 ? -23.880 3.359 18.813 1.00 84.44 273 ASP A C 1
ATOM 2275 O O . ASP A 1 273 ? -24.843 2.702 19.201 1.00 84.44 273 ASP A O 1
ATOM 2279 N N . GLN A 1 274 ? -23.559 3.402 17.516 1.00 81.44 274 GLN A N 1
ATOM 2280 C CA . GLN A 1 274 ? -24.325 2.682 16.491 1.00 81.44 274 GLN A CA 1
ATOM 2281 C C . GLN A 1 274 ? -24.254 1.151 16.648 1.00 81.44 274 GLN A C 1
ATOM 2283 O O . GLN A 1 274 ? -25.156 0.448 16.196 1.00 81.44 274 GLN A O 1
ATOM 2288 N N . MET A 1 275 ? -23.212 0.589 17.279 1.00 78.19 275 MET A N 1
ATOM 2289 C CA . MET A 1 275 ? -23.145 -0.854 17.574 1.00 78.19 275 MET A CA 1
ATOM 2290 C C . MET A 1 275 ? -24.172 -1.278 18.623 1.00 78.19 275 MET A C 1
ATOM 2292 O O . MET A 1 275 ? -24.527 -2.454 18.644 1.00 78.19 275 MET A O 1
ATOM 2296 N N . VAL A 1 276 ? -24.602 -0.372 19.507 1.00 70.62 276 VAL A N 1
ATOM 2297 C CA . VAL A 1 276 ? -25.605 -0.659 20.546 1.00 70.62 276 VAL A CA 1
ATOM 2298 C C . VAL A 1 276 ? -26.982 -0.867 19.913 1.00 70.62 276 VAL A C 1
ATOM 2300 O O . VAL A 1 276 ? -27.707 -1.778 20.306 1.00 70.62 276 VAL A O 1
ATOM 2303 N N . ASP A 1 277 ? -27.282 -0.099 18.866 1.00 67.94 277 ASP A N 1
ATOM 2304 C CA . ASP A 1 277 ? -28.544 -0.161 18.121 1.00 67.94 277 ASP A CA 1
ATOM 2305 C C . ASP A 1 277 ? -28.579 -1.273 17.052 1.00 67.94 277 ASP A C 1
ATOM 2307 O O . ASP A 1 277 ? -29.619 -1.554 16.449 1.00 67.94 277 ASP A O 1
ATOM 2311 N N . HIS A 1 278 ? -27.448 -1.935 16.799 1.00 67.75 278 HIS A N 1
ATOM 2312 C CA . HIS A 1 278 ? -27.308 -2.981 15.789 1.00 67.75 278 HIS A CA 1
ATOM 2313 C C . HIS A 1 278 ? -26.994 -4.350 16.408 1.00 67.75 278 HIS A C 1
ATOM 2315 O O . HIS A 1 278 ? -26.387 -4.465 17.469 1.00 67.75 278 HIS A O 1
ATOM 2321 N N . VAL A 1 279 ? -27.364 -5.434 15.712 1.00 74.06 279 VAL A N 1
ATOM 2322 C CA . VAL A 1 279 ? -27.051 -6.813 16.134 1.00 74.06 279 VAL A CA 1
ATOM 2323 C C . VAL A 1 279 ? -25.570 -7.105 15.866 1.00 74.06 279 VAL A C 1
ATOM 2325 O O . VAL A 1 279 ? -25.208 -7.820 14.933 1.00 74.06 279 VAL A O 1
ATOM 2328 N N . VAL A 1 280 ? -24.686 -6.506 16.663 1.00 77.25 280 VAL A N 1
ATOM 2329 C CA . VAL A 1 280 ? -23.243 -6.735 16.589 1.00 77.25 280 VAL A CA 1
ATOM 2330 C C . VAL A 1 280 ? -22.831 -7.775 17.636 1.00 77.25 280 VAL A C 1
ATOM 2332 O O . VAL A 1 280 ? -23.206 -7.640 18.807 1.00 77.25 280 VAL A O 1
ATOM 2335 N N . PRO A 1 281 ? -22.028 -8.797 17.268 1.00 82.06 281 PRO A N 1
ATOM 2336 C CA . PRO A 1 281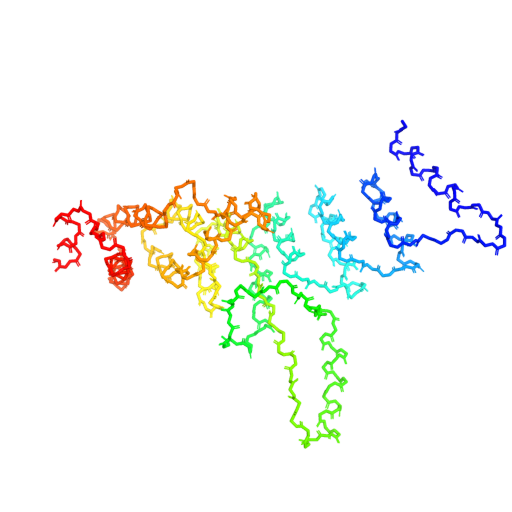 ? -21.562 -9.802 18.217 1.00 82.06 281 PRO A CA 1
ATOM 2337 C C . PRO A 1 281 ? -20.913 -9.169 19.450 1.00 82.06 281 PRO A C 1
ATOM 2339 O O . PRO A 1 281 ? -20.049 -8.298 19.333 1.00 82.06 281 PRO A O 1
ATOM 2342 N N . GLU A 1 282 ? -21.296 -9.640 20.637 1.00 83.88 282 GLU A N 1
ATOM 2343 C CA . GLU A 1 282 ? -20.787 -9.151 21.927 1.00 83.88 282 GLU A CA 1
ATOM 2344 C C . GLU A 1 282 ? -19.254 -9.175 21.992 1.00 83.88 282 GLU A C 1
ATOM 2346 O O . GLU A 1 282 ? -18.629 -8.204 22.408 1.00 83.88 282 GLU A O 1
ATOM 2351 N N . LYS A 1 283 ? -18.635 -10.226 21.443 1.00 86.88 283 LYS A N 1
ATOM 2352 C CA . LYS A 1 283 ? -17.176 -10.345 21.329 1.00 86.88 283 LYS A CA 1
ATOM 2353 C C . LYS A 1 283 ? -16.532 -9.174 20.577 1.00 86.88 283 LYS A C 1
ATOM 2355 O O . LYS A 1 283 ? -15.445 -8.742 20.947 1.00 86.88 283 LYS A O 1
ATOM 2360 N N . SER A 1 284 ? -17.166 -8.678 19.514 1.00 84.38 284 SER A N 1
ATOM 2361 C CA . SER A 1 284 ? -16.647 -7.540 18.749 1.00 84.38 284 SER A CA 1
ATOM 2362 C C . SER A 1 284 ? -16.812 -6.235 19.522 1.00 84.38 284 SER A C 1
ATOM 2364 O O . SER A 1 284 ? -15.895 -5.420 19.512 1.00 84.38 284 SER A O 1
ATOM 2366 N N . ARG A 1 285 ? -17.939 -6.058 20.228 1.00 84.69 285 ARG A N 1
ATOM 2367 C CA . ARG A 1 285 ? -18.176 -4.895 21.100 1.00 84.69 285 ARG A CA 1
ATOM 2368 C C . ARG A 1 285 ? -17.143 -4.823 22.226 1.00 84.69 285 ARG A C 1
ATOM 2370 O O . ARG A 1 285 ? -16.486 -3.798 22.361 1.00 84.69 285 ARG A O 1
ATOM 2377 N N . LEU A 1 286 ? -16.918 -5.930 22.938 1.00 88.31 286 LEU A N 1
ATOM 2378 C CA . LEU A 1 286 ? -15.931 -6.009 24.021 1.00 88.31 286 LEU A CA 1
ATOM 2379 C C . LEU A 1 286 ? -14.521 -5.651 23.529 1.00 88.31 286 LEU A C 1
ATOM 2381 O O . LEU A 1 286 ? -13.855 -4.802 24.112 1.00 88.31 286 LEU A O 1
ATOM 2385 N N . LYS A 1 287 ? -14.101 -6.222 22.391 1.00 91.56 287 LYS A N 1
ATOM 2386 C CA . LYS A 1 287 ? -12.816 -5.877 21.772 1.00 91.56 287 LYS A CA 1
ATOM 2387 C C . LYS A 1 287 ? -12.721 -4.397 21.410 1.00 91.56 287 LYS A C 1
ATOM 2389 O O . LYS A 1 287 ? -11.669 -3.801 21.608 1.00 91.56 287 LYS A O 1
ATOM 2394 N N . THR A 1 288 ? -13.782 -3.797 20.869 1.00 90.94 288 THR A N 1
ATOM 2395 C CA . THR A 1 288 ? -13.792 -2.357 20.573 1.00 90.94 288 THR A CA 1
ATOM 2396 C C . THR A 1 288 ? -13.555 -1.542 21.846 1.00 90.94 288 THR A C 1
ATOM 2398 O O . THR A 1 288 ? -12.681 -0.675 21.839 1.00 90.94 288 THR A O 1
ATOM 2401 N N . VAL A 1 289 ? -14.257 -1.856 22.941 1.00 90.12 289 VAL A N 1
ATOM 2402 C CA . VAL A 1 289 ? -14.084 -1.179 24.239 1.00 90.12 289 VAL A CA 1
ATOM 2403 C C . VAL A 1 289 ? -12.650 -1.322 24.747 1.00 90.12 289 VAL A C 1
ATOM 2405 O O . VAL A 1 289 ? -12.018 -0.317 25.064 1.00 90.12 289 VAL A O 1
ATOM 2408 N N . GLU A 1 290 ? -12.08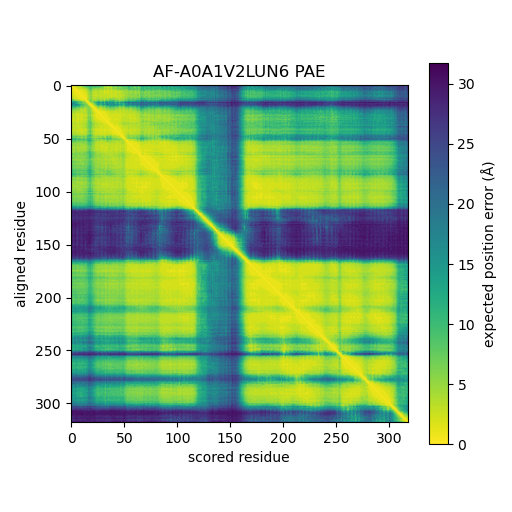7 -2.534 24.740 1.00 92.44 290 GLU A N 1
ATOM 2409 C CA . GLU A 1 290 ? -10.692 -2.778 25.138 1.00 92.44 290 GLU A CA 1
ATOM 2410 C C . GLU A 1 290 ? -9.705 -1.898 24.352 1.00 92.44 290 GLU A C 1
ATOM 2412 O O . GLU A 1 290 ? -8.780 -1.309 24.923 1.00 92.44 290 GLU A O 1
ATOM 2417 N N . GLN A 1 291 ? -9.902 -1.772 23.034 1.00 94.44 291 GLN A N 1
ATOM 2418 C CA . GLN A 1 291 ? -9.027 -0.944 22.208 1.00 94.44 291 GLN A CA 1
ATOM 2419 C C . GLN A 1 291 ? -9.218 0.558 22.465 1.00 94.44 291 GLN A C 1
ATOM 2421 O O . GLN A 1 291 ? -8.223 1.289 22.461 1.00 94.44 291 GLN A O 1
ATOM 2426 N N . LEU A 1 292 ? -10.447 1.024 22.715 1.00 91.19 292 LEU A N 1
ATOM 2427 C CA . LEU A 1 292 ? -10.731 2.418 23.075 1.00 91.19 292 LEU A CA 1
ATOM 2428 C C . LEU A 1 292 ? -10.095 2.788 24.417 1.00 91.19 292 LEU A C 1
ATOM 2430 O O . LEU A 1 292 ? -9.369 3.780 24.484 1.00 91.19 292 LEU A O 1
ATOM 2434 N N . VAL A 1 293 ? -10.274 1.953 25.445 1.00 90.38 293 VAL A N 1
ATOM 2435 C CA . VAL A 1 293 ? -9.647 2.134 26.766 1.00 90.38 293 VAL A CA 1
ATOM 2436 C C . VAL A 1 293 ? -8.128 2.205 26.631 1.00 90.38 293 VAL A C 1
ATOM 2438 O O . VAL A 1 293 ? -7.496 3.101 27.186 1.00 90.38 293 VAL A O 1
ATOM 2441 N N . SER A 1 294 ? -7.531 1.341 25.805 1.00 91.25 294 SER A N 1
ATOM 2442 C CA . SER A 1 294 ? -6.091 1.390 25.551 1.00 91.25 294 SER A CA 1
ATOM 2443 C C . SER A 1 294 ? -5.639 2.739 24.973 1.00 91.25 294 SER A C 1
ATOM 2445 O O . SER A 1 294 ? -4.582 3.244 25.366 1.00 91.25 294 SER A O 1
ATOM 2447 N N . ILE A 1 295 ? -6.398 3.330 24.036 1.00 87.25 295 ILE A N 1
ATOM 2448 C CA . ILE A 1 295 ? -6.109 4.674 23.491 1.00 87.25 295 ILE A CA 1
ATOM 2449 C C . ILE A 1 295 ? -6.218 5.716 24.606 1.00 87.25 295 ILE A C 1
ATOM 2451 O O . ILE A 1 295 ? -5.331 6.564 24.749 1.00 87.25 295 ILE A O 1
ATOM 2455 N N . THR A 1 296 ? -7.277 5.628 25.413 1.00 86.44 296 THR A N 1
ATOM 2456 C CA . THR A 1 296 ? -7.528 6.503 26.559 1.00 86.44 296 THR A CA 1
ATOM 2457 C C . THR A 1 296 ? -6.361 6.521 27.538 1.00 86.44 296 THR A C 1
ATOM 2459 O O . THR A 1 296 ? -5.826 7.590 27.847 1.00 86.44 296 THR A O 1
ATOM 2462 N N . ASP A 1 297 ? -5.924 5.347 27.978 1.00 87.25 297 ASP A N 1
ATOM 2463 C CA . ASP A 1 297 ? -4.837 5.192 28.940 1.00 87.25 297 ASP A CA 1
ATOM 2464 C C . ASP A 1 297 ? -3.510 5.704 28.389 1.00 87.25 297 ASP A C 1
ATOM 2466 O O . ASP A 1 297 ? -2.737 6.351 29.101 1.00 87.25 297 ASP A O 1
ATOM 2470 N N . TYR A 1 298 ? -3.257 5.477 27.099 1.00 84.81 298 TYR A N 1
ATOM 2471 C CA . TYR A 1 298 ? -2.056 5.974 26.445 1.00 84.81 298 TYR A CA 1
ATOM 2472 C C . TYR A 1 298 ? -1.986 7.505 26.440 1.00 84.81 298 TYR A C 1
ATOM 2474 O O . TYR A 1 298 ? -0.951 8.070 26.806 1.00 84.81 298 TYR A O 1
ATOM 2482 N N . VAL A 1 299 ? -3.069 8.185 26.057 1.00 82.06 299 VAL A N 1
ATOM 2483 C CA . VAL A 1 299 ? -3.094 9.654 26.021 1.00 82.06 299 VAL A CA 1
ATOM 2484 C C . VAL A 1 299 ? -3.005 10.242 27.427 1.00 82.06 299 VAL A C 1
ATOM 2486 O O . VAL A 1 299 ? -2.221 11.170 27.640 1.00 82.06 299 VAL A O 1
ATOM 2489 N N . LYS A 1 300 ? -3.715 9.661 28.405 1.00 81.75 300 LYS A N 1
ATOM 2490 C CA . LYS A 1 300 ? -3.616 10.072 29.815 1.00 81.75 300 LYS A CA 1
ATOM 2491 C C . LYS A 1 300 ? -2.178 9.974 30.322 1.00 81.75 300 LYS A C 1
ATOM 2493 O O . LYS A 1 300 ? -1.652 10.948 30.853 1.00 81.75 300 LYS A O 1
ATOM 2498 N N . LYS A 1 301 ? -1.528 8.824 30.111 1.00 83.44 301 LYS A N 1
ATOM 2499 C CA . LYS A 1 301 ? -0.173 8.545 30.607 1.00 83.44 301 LYS A CA 1
ATOM 2500 C C . LYS A 1 301 ? 0.894 9.454 29.996 1.00 83.44 301 LYS A C 1
ATOM 2502 O O . LYS A 1 301 ? 1.811 9.858 30.702 1.00 83.44 301 LYS A O 1
ATOM 2507 N N . ASN A 1 302 ? 0.820 9.721 28.693 1.00 76.81 302 ASN A N 1
ATOM 2508 C CA . ASN A 1 302 ? 1.918 10.377 27.973 1.00 76.81 302 ASN A CA 1
ATOM 2509 C C . ASN A 1 302 ? 1.731 11.888 27.803 1.00 76.81 302 ASN A C 1
ATOM 2511 O O . ASN A 1 302 ? 2.709 12.581 27.537 1.00 76.81 302 ASN A O 1
ATOM 2515 N N . TYR A 1 303 ? 0.507 12.401 27.958 1.00 72.81 303 TYR A N 1
ATOM 2516 C CA . TYR A 1 303 ? 0.198 13.793 27.626 1.00 72.81 303 TYR A CA 1
ATOM 2517 C C . TYR A 1 303 ? -0.552 14.551 28.727 1.00 72.81 303 TYR A C 1
ATOM 2519 O O . TYR A 1 303 ? -0.868 15.718 28.525 1.00 72.81 303 TYR A O 1
ATOM 2527 N N . ASN A 1 304 ? -0.837 13.932 29.886 1.00 66.94 304 ASN A N 1
ATOM 2528 C CA . ASN A 1 304 ? -1.637 14.536 30.969 1.00 66.94 304 ASN A CA 1
ATOM 2529 C C . ASN A 1 304 ? -2.972 15.126 30.478 1.00 66.94 304 ASN A C 1
ATOM 2531 O O . ASN A 1 304 ? -3.525 16.071 31.038 1.00 66.94 304 ASN A O 1
ATOM 2535 N N . VAL A 1 305 ? -3.494 14.541 29.404 1.00 65.31 305 VAL A N 1
ATOM 2536 C CA . VAL A 1 305 ? -4.741 14.921 28.767 1.00 65.31 305 VAL A CA 1
ATOM 2537 C C . VAL A 1 305 ? -5.780 13.876 29.134 1.00 65.31 305 VAL A C 1
ATOM 2539 O O . VAL A 1 305 ? -5.623 12.694 28.831 1.00 65.31 305 VAL A O 1
ATOM 2542 N N . THR A 1 306 ? -6.879 14.311 29.737 1.00 59.81 306 THR A N 1
ATOM 2543 C CA . THR A 1 306 ? -8.118 13.537 29.733 1.00 59.81 306 THR A CA 1
ATOM 2544 C C . THR A 1 306 ? -8.867 13.842 28.438 1.00 59.81 306 THR A C 1
ATOM 2546 O O . THR A 1 306 ? -8.929 14.994 28.004 1.00 59.81 306 THR A O 1
ATOM 2549 N N . PHE A 1 307 ? -9.413 12.815 27.779 1.00 59.56 307 PHE A N 1
ATOM 2550 C CA . PHE A 1 307 ? -10.479 13.032 26.802 1.00 59.56 307 PHE A CA 1
ATOM 2551 C C . PHE A 1 307 ? -11.623 13.663 27.597 1.00 59.56 307 PHE A C 1
ATOM 2553 O O . PHE A 1 307 ? -12.201 13.021 28.469 1.00 59.56 307 PHE A O 1
ATOM 2560 N N . SER A 1 308 ? -11.779 14.980 27.471 1.00 44.22 308 SER A N 1
ATOM 2561 C CA . SER A 1 308 ? -12.571 15.785 28.393 1.00 44.22 308 SER A CA 1
ATOM 2562 C C . SER A 1 308 ? -14.049 15.699 28.033 1.00 44.22 308 SER A C 1
ATOM 2564 O O . SER A 1 308 ? -14.615 16.635 27.476 1.00 44.22 308 SER A O 1
ATOM 2566 N N . GLY A 1 309 ? -14.649 14.576 28.392 1.00 44.00 309 GLY A N 1
ATOM 2567 C CA . GLY A 1 309 ? -16.055 14.448 28.718 1.00 44.00 309 GLY A CA 1
ATOM 2568 C C . GLY A 1 309 ? -16.105 13.626 29.995 1.00 44.00 309 GLY A C 1
ATOM 2569 O O . GLY A 1 309 ? -15.635 12.491 30.008 1.00 44.00 309 GLY A O 1
ATOM 2570 N N . LYS A 1 310 ? -16.636 14.188 31.088 1.00 40.25 310 LYS A N 1
ATOM 2571 C CA . LYS A 1 310 ? -17.004 13.384 32.270 1.00 40.25 310 LYS A CA 1
ATOM 2572 C C . LYS A 1 310 ? -17.995 12.268 31.894 1.00 40.25 310 LYS A C 1
ATOM 2574 O O . LYS A 1 310 ? -18.090 11.297 32.623 1.00 40.25 310 LYS A O 1
ATOM 2579 N N . ASP A 1 311 ? -18.632 12.384 30.731 1.00 46.00 311 ASP A N 1
ATOM 2580 C CA . ASP A 1 311 ? -19.600 11.431 30.206 1.00 46.00 311 ASP A CA 1
ATOM 2581 C C . ASP A 1 311 ? -18.973 10.327 29.318 1.00 46.00 311 ASP A C 1
ATOM 2583 O O . ASP A 1 311 ? -19.531 9.243 29.241 1.00 46.00 311 ASP A O 1
ATOM 2587 N N . ASP A 1 312 ? -17.785 10.510 28.717 1.00 45.25 312 ASP A N 1
ATOM 2588 C CA . ASP A 1 312 ? -17.276 9.585 27.674 1.00 45.25 312 ASP A CA 1
ATOM 2589 C C . ASP A 1 312 ? -16.562 8.330 28.220 1.00 45.25 312 ASP A C 1
ATOM 2591 O O . ASP A 1 312 ? -16.484 7.300 27.552 1.00 45.25 312 ASP A O 1
ATOM 2595 N N . ILE A 1 313 ? -15.985 8.409 29.425 1.00 44.81 313 ILE A N 1
ATOM 2596 C CA . ILE A 1 313 ? -15.219 7.304 30.041 1.00 44.81 313 ILE A CA 1
ATOM 2597 C C . ILE A 1 313 ? -16.082 6.519 31.035 1.00 44.81 313 ILE A C 1
ATOM 2599 O O . ILE A 1 313 ? -15.920 5.304 31.150 1.00 44.81 313 ILE A O 1
ATOM 2603 N N . ASP A 1 314 ? -17.018 7.184 31.713 1.00 43.72 314 ASP A N 1
ATOM 2604 C CA . ASP A 1 314 ? -17.999 6.515 32.573 1.00 43.72 314 ASP A CA 1
ATOM 2605 C C . ASP A 1 314 ? -19.013 5.713 31.724 1.00 43.72 314 ASP A C 1
ATOM 2607 O O . ASP A 1 314 ? -19.461 4.650 32.151 1.00 43.72 314 ASP A O 1
ATOM 2611 N N . TYR A 1 315 ? -19.268 6.126 30.471 1.00 42.50 315 TYR A N 1
ATOM 2612 C CA . TYR A 1 315 ? -20.074 5.385 29.485 1.00 42.50 315 TYR A CA 1
ATOM 2613 C C . TYR A 1 315 ? -19.455 4.052 29.027 1.00 42.50 315 TYR A C 1
ATOM 2615 O O . TYR A 1 315 ? -20.172 3.107 28.730 1.00 42.50 315 TYR A O 1
ATOM 2623 N N . LEU A 1 316 ? -18.122 3.935 28.989 1.00 43.78 316 LEU A N 1
ATOM 2624 C CA . LEU A 1 316 ? -17.448 2.680 28.609 1.00 43.78 316 LEU A CA 1
ATOM 2625 C C . LEU A 1 316 ? -17.318 1.681 29.774 1.00 43.78 316 LEU A C 1
ATOM 2627 O O . LEU A 1 316 ? -17.001 0.517 29.539 1.00 43.78 316 LEU A O 1
ATOM 2631 N N . ASN A 1 317 ? -17.527 2.139 31.014 1.00 40.38 317 ASN A N 1
ATOM 2632 C CA . ASN A 1 317 ? -17.440 1.333 32.238 1.00 40.38 317 ASN A CA 1
ATOM 2633 C C . ASN A 1 317 ? -18.817 1.011 32.858 1.00 40.38 317 ASN A C 1
ATOM 2635 O O . ASN A 1 317 ? -18.855 0.412 33.937 1.00 40.38 317 ASN A O 1
ATOM 2639 N N . SER A 1 318 ? -19.919 1.430 32.220 1.00 38.53 318 SER A N 1
ATOM 2640 C CA . SER A 1 318 ? -21.309 1.150 32.625 1.00 38.53 318 SER A CA 1
ATOM 2641 C C . SER A 1 318 ? -21.956 0.068 31.764 1.00 38.53 318 SER A C 1
ATOM 2643 O O . SER A 1 318 ? -22.865 -0.603 32.301 1.00 38.53 318 SER A O 1
#

Mean predicted aligned error: 11.82 Å

Radius of gyration: 24.54 Å; Cα contacts (8 Å, |Δi|>4): 280; chains: 1; bounding box: 65×50×70 Å

Secondary structure (DSSP, 8-state):
--HHHHHHHHHHHHH--SSS--PPPHHHHHHHHHH-GGGHHHHHHHHTTTSPPPHHHHHHHHHT--SHHHHHHHHHHHHHTT----HHHHHHHHHHHHHTT-HHHHHHHHHHHHHHTTT--S-------S------SS-HHHHHHHHHHHHHH-TT-------------HHHHHHHHHHS-HHHHHHHHHHHHHTT----HHHHHHHHTTS-GGGHHHHHHHHHHTHHHHHHHHHHHH-TTS-HHHHHTTS-SSS-HHHHHHHHHHHHHHHHHHHHTTT--HHHHHHHHHHHHHHHHHHHHHH----S-TTTTTTT--

Sequence (318 aa):
MSKSEIYEKVLEIRAVKGPKPLKFVPAMWNCFLTHVPEKSEEILKLMAKEIGLTRFTAEIVLNNADSFDRLCNTLELMKLKNFHMDEKIFALVVRKYIQFGKTHEALELVEKLLDSFQDLTSRNYSFRPLSLERTEVFKLDILNKAFQQLHNEQQEMEHQWLQYKFIPSPFALGELLVSLDREGIIRLLNTMIKHNIPLTHKHALNVIEKIEPSLLHLVLESVNRSRDFNINLKKISEEPKYNTAFYKNYTLQHQDIVLELREIFRKSLFLYDQMVDHVVPEKSRLKTVEQLVSITDYVKKNYNVTFSGKDDIDYLNS

Nearest PDB structures (foldseek):
  7zkq-assembly1_C  TM=2.250E-01  e=3.863E-01  Yarrowia lipolytica
  8je1-assembly1_F  TM=1.721E-01  e=1.474E+00  Homo sapiens
  8j8q-assembly1_C  TM=1.551E-01  e=1.539E+00  Saccharomyces eubayanus
  5j1i-assembly2_B  TM=1.104E-01  e=5.385E+00  Homo sapiens
  9hcj-assembly1_R0  TM=1.167E-01  e=3.812E+00  Dictyostelium discoideum

Organism: Pichia kudriavzevii (NCBI:txid4909)

Foldseek 3Di:
DDLVVVVVVVVVQQPPDDPDRDQDDPVNLLVNCQSNVVCLVVSCVVCVVRDAQDPSNLVSQLVSPPAPVSLVVSVVVCLVSQNADAQVSLLSSLVSCLVNLNLVVSLVVQLVVCVVQVPQQDDDDDPDDDDDDGDGPNCCPVCVVVVVVVCVVCVPDPDPDPSDGGDHALVSLLVSLLSDAAVSVLSSLVVCLSRLPAHFLQSLLSNLVHYALLCLLSSLSRNLSRVVVNVVLLVQLPDPVDPNVVSPVRHDPDNDPLVSLLVSLVSNLVNLVVVVVDPHDPVSNVSSLVSSVSSQVVCCVPPVDHSPDPPRNVVSVD